Protein AF-A0AAV2B4D4-F1 (afdb_monomer_lite)

pLDDT: mean 73.63, std 16.44, range [25.45, 94.69]

InterPro domains:
  IPR000716 Thyroglobulin type-1 [PF00086] (191-226)
  IPR000716 Thyroglobulin type-1 [PS51162] (176-239)
  IPR000716 Thyroglobulin type-1 [SM00211] (138-183)
  IPR000716 Thyroglobulin type-1 [SM00211] (194-243)
  IPR036857 Thyroglobulin type-1 superfamily [G3DSA:4.10.800.10] (177-241)
  IPR036857 Thyroglobulin type-1 superfamily [SSF57610] (135-165)
  IPR036857 Thyroglobulin type-1 superfamily [SSF57610] (180-241)
  IPR053741 Serine and fungal protease inhibitor [G3DSA:2.10.80.20] (36-118)

Foldseek 3Di:
DDDDDDDPPPPDDQWDWDWDDDPPDIDIDIDGVVVPPDPPLPCQLVPDDEDDDPDQPQFDWDQLQASSRNYIETAHEDEFFAFADDDDPPDSPRRHGHYHDPLWDQDPRTTAHDQQVVLVVLCVVCPPVSVVFFGFDADPRRFGQQWGDGPQWIAGADRRHRDGPFDIDGPVVLVVYQLQQSSVCVVPPVPNVQFDADPRSFTQQWGDDDPFWIFGADRNRDGPGTDGDDPDDDDSVVSVVSVCCVPPPD

Secondary structure (DSSP, 8-state):
------------SSEEEEEEEETTEEEEEEEEGGG-----HHHHTTTPPPPP----TTEEEEEEEEGGGTEEEEEEEE-TT-B-----TT-GGGTTS-EEPTT-EEETTEEE-HHHHHHHHHHHHHGGGGGTS----B-TTSSBPSEEEETTEEEEBPTTT--B-S--EEGGGGGGSS-HHHHHTTS--TTSTTSPBPTTSSBPSEEEETTTEEEEE-TT--EEEEE-S--S---HHHHHHHHHHHHS--

Structure (mmCIF, N/CA/C/O backbone):
data_AF-A0AAV2B4D4-F1
#
_entry.id   AF-A0AAV2B4D4-F1
#
loop_
_atom_site.group_PDB
_atom_site.id
_atom_site.type_symbol
_atom_site.label_atom_id
_atom_site.label_alt_id
_atom_site.label_comp_id
_atom_site.label_asym_id
_atom_site.label_entity_id
_atom_site.label_seq_id
_atom_site.pdbx_PDB_ins_code
_atom_site.Cartn_x
_atom_site.Cartn_y
_atom_site.Cartn_z
_atom_site.occupancy
_atom_site.B_iso_or_equiv
_atom_site.auth_seq_id
_atom_site.auth_comp_id
_atom_site.auth_asym_id
_atom_site.auth_atom_id
_atom_site.pdbx_PDB_model_num
ATOM 1 N N . MET A 1 1 ? 54.126 2.875 -48.554 1.00 35.62 1 MET A N 1
ATOM 2 C CA . MET A 1 1 ? 53.255 3.991 -48.983 1.00 35.62 1 MET A CA 1
ATOM 3 C C . MET A 1 1 ? 51.977 3.409 -49.567 1.00 35.62 1 MET A C 1
ATOM 5 O O . MET A 1 1 ? 51.996 2.967 -50.704 1.00 35.62 1 MET A O 1
ATOM 9 N N . ALA A 1 2 ? 50.896 3.369 -48.792 1.00 25.45 2 ALA A N 1
ATOM 10 C CA . ALA A 1 2 ? 49.548 3.105 -49.291 1.00 25.45 2 ALA A CA 1
ATOM 11 C C . ALA A 1 2 ? 48.640 4.155 -48.644 1.00 25.45 2 ALA A C 1
ATOM 13 O O . ALA A 1 2 ? 48.654 4.323 -47.426 1.00 25.45 2 ALA A O 1
ATOM 14 N N . ARG A 1 3 ? 47.999 4.968 -49.484 1.00 27.34 3 ARG A N 1
ATOM 15 C CA . ARG A 1 3 ? 47.261 6.167 -49.087 1.00 27.34 3 ARG A CA 1
ATOM 16 C C . ARG A 1 3 ? 45.895 5.778 -48.519 1.00 27.34 3 ARG A C 1
ATOM 18 O O . ARG A 1 3 ? 45.167 5.021 -49.148 1.00 27.34 3 ARG A O 1
ATOM 25 N N . PHE A 1 4 ? 45.564 6.342 -47.360 1.00 29.75 4 PHE A N 1
ATOM 26 C CA . PHE A 1 4 ? 44.207 6.414 -46.827 1.00 29.75 4 PHE A CA 1
ATOM 27 C C . PHE A 1 4 ? 43.304 7.155 -47.825 1.00 29.75 4 PHE A C 1
ATOM 29 O O . PHE A 1 4 ? 43.645 8.259 -48.251 1.00 29.75 4 PHE A O 1
ATOM 36 N N . VAL A 1 5 ? 42.159 6.568 -48.178 1.00 29.11 5 VAL A N 1
ATOM 37 C CA . VAL A 1 5 ? 41.052 7.276 -48.832 1.00 29.11 5 VAL A CA 1
ATOM 38 C C . VAL A 1 5 ? 39.907 7.326 -47.829 1.00 29.11 5 VAL A C 1
ATOM 40 O O . VAL A 1 5 ? 39.447 6.295 -47.347 1.00 29.11 5 VAL A O 1
ATOM 43 N N . SER A 1 6 ? 39.536 8.554 -47.475 1.00 32.91 6 SER A N 1
ATOM 44 C CA . SER A 1 6 ? 38.441 8.915 -46.578 1.00 32.91 6 SER A CA 1
ATOM 45 C C . SER A 1 6 ? 37.127 8.266 -47.022 1.00 32.91 6 SER A C 1
ATOM 47 O O . SER A 1 6 ? 36.725 8.432 -48.173 1.00 32.91 6 SER A O 1
ATOM 49 N N . LEU A 1 7 ? 36.461 7.544 -46.117 1.00 33.50 7 LEU A N 1
ATOM 50 C CA . LEU A 1 7 ? 35.070 7.130 -46.283 1.00 33.50 7 LEU A CA 1
ATOM 51 C C . LEU A 1 7 ? 34.213 8.103 -45.462 1.00 33.50 7 LEU A C 1
ATOM 53 O O . LEU A 1 7 ? 34.077 7.951 -44.249 1.00 33.50 7 LEU A O 1
ATOM 57 N N . GLU A 1 8 ? 33.666 9.135 -46.104 1.00 33.84 8 GLU A N 1
ATOM 58 C CA . GLU A 1 8 ? 32.611 9.938 -45.484 1.00 33.84 8 GLU A CA 1
ATOM 59 C C . GLU A 1 8 ? 31.313 9.125 -45.482 1.00 33.84 8 GLU A C 1
ATOM 61 O O . GLU A 1 8 ? 30.559 9.082 -46.453 1.00 33.84 8 GLU A O 1
ATOM 66 N N . THR A 1 9 ? 31.064 8.426 -44.378 1.00 38.28 9 THR A N 1
ATOM 67 C CA . THR A 1 9 ? 29.773 7.792 -44.099 1.00 38.28 9 THR A CA 1
ATOM 68 C C . THR A 1 9 ? 28.771 8.875 -43.700 1.00 38.28 9 THR A C 1
ATOM 70 O O . THR A 1 9 ? 28.711 9.281 -42.540 1.00 38.28 9 THR A O 1
ATOM 73 N N . ILE A 1 10 ? 27.970 9.359 -44.651 1.00 33.78 10 ILE A N 1
ATOM 74 C CA . ILE A 1 10 ? 26.790 10.177 -44.344 1.00 33.78 10 ILE A CA 1
ATOM 75 C C . ILE A 1 10 ? 25.701 9.235 -43.814 1.00 33.78 10 ILE A C 1
ATOM 77 O O . ILE A 1 10 ? 24.979 8.587 -44.569 1.00 33.78 10 ILE A O 1
ATOM 81 N N . ILE A 1 11 ? 25.604 9.135 -42.489 1.00 40.00 11 ILE A N 1
ATOM 82 C CA . ILE A 1 11 ? 24.524 8.435 -41.789 1.00 40.00 11 ILE A CA 1
ATOM 83 C C . ILE A 1 11 ? 23.318 9.377 -41.752 1.00 40.00 11 ILE A C 1
ATOM 85 O O . ILE A 1 11 ? 23.250 10.241 -40.883 1.00 40.00 11 ILE A O 1
ATOM 89 N N . LEU A 1 12 ? 22.371 9.242 -42.686 1.00 34.41 12 LEU A N 1
ATOM 90 C CA . LEU A 1 12 ? 21.114 10.009 -42.630 1.00 34.41 12 LEU A CA 1
ATOM 91 C C . LEU A 1 12 ? 19.827 9.211 -42.884 1.00 34.41 12 LEU A C 1
ATOM 93 O O . LEU A 1 12 ? 18.751 9.780 -42.752 1.00 34.41 12 LEU A O 1
ATOM 97 N N . THR A 1 13 ? 19.871 7.904 -43.160 1.00 39.50 13 THR A N 1
ATOM 98 C CA . THR A 1 13 ? 18.651 7.069 -43.229 1.00 39.50 13 THR A CA 1
ATOM 99 C C . THR A 1 13 ? 18.933 5.630 -42.783 1.00 39.50 13 THR A C 1
ATOM 101 O O . THR A 1 13 ? 20.066 5.162 -42.851 1.00 39.50 13 THR A O 1
ATOM 104 N N . SER A 1 14 ? 17.908 4.923 -42.294 1.00 46.91 14 SER A N 1
ATOM 105 C CA . SER A 1 14 ? 17.955 3.567 -41.708 1.00 46.91 14 SER A CA 1
ATOM 106 C C . SER A 1 14 ? 18.259 2.426 -42.701 1.00 46.91 14 SER A C 1
ATOM 108 O O . SER A 1 14 ? 17.916 1.270 -42.446 1.00 46.91 14 SER A O 1
ATOM 110 N N . THR A 1 15 ? 18.864 2.739 -43.845 1.00 50.09 15 THR A N 1
ATOM 111 C CA . THR A 1 15 ? 19.122 1.824 -44.963 1.00 50.09 15 THR A CA 1
ATOM 112 C C . THR A 1 15 ? 20.466 2.165 -45.592 1.00 50.09 15 THR A C 1
ATOM 114 O O . THR A 1 15 ? 20.716 3.329 -45.903 1.00 50.09 15 THR A O 1
ATOM 117 N N . PHE A 1 16 ? 21.314 1.164 -45.820 1.00 56.81 16 PHE A N 1
ATOM 118 C CA . PHE A 1 16 ? 22.561 1.331 -46.567 1.00 56.81 16 PHE A CA 1
ATOM 119 C C . PHE A 1 16 ? 22.568 0.397 -47.780 1.00 56.81 16 PHE A C 1
ATOM 121 O O . PHE A 1 16 ? 21.987 -0.689 -47.764 1.00 56.81 16 PHE A O 1
ATOM 128 N N . PHE A 1 17 ? 23.210 0.838 -48.859 1.00 54.44 17 PHE A N 1
ATOM 129 C CA . PHE A 1 17 ? 23.295 0.089 -50.109 1.00 54.44 17 PHE A CA 1
ATOM 130 C C . PHE A 1 17 ? 24.707 -0.465 -50.267 1.00 54.44 17 PHE A C 1
ATOM 132 O O . PHE A 1 17 ? 25.671 0.300 -50.279 1.00 54.44 17 PHE A O 1
ATOM 139 N N . ILE A 1 18 ? 24.833 -1.786 -50.407 1.00 58.59 18 ILE A N 1
ATOM 140 C CA . ILE A 1 18 ? 26.089 -2.407 -50.839 1.00 58.59 18 ILE A CA 1
ATOM 141 C C . ILE A 1 18 ? 25.941 -2.751 -52.316 1.00 58.59 18 ILE A C 1
ATOM 143 O O . ILE A 1 18 ? 25.071 -3.534 -52.705 1.00 58.59 18 ILE A O 1
ATOM 147 N N . CYS A 1 19 ? 26.810 -2.163 -53.132 1.00 51.81 19 CYS A N 1
ATOM 148 C CA . CYS A 1 19 ? 26.891 -2.430 -54.559 1.00 51.81 19 CYS A CA 1
ATOM 149 C C . CYS A 1 19 ? 28.199 -3.154 -54.870 1.00 51.81 19 CYS A C 1
ATOM 151 O O . CYS A 1 19 ? 29.280 -2.644 -54.571 1.00 51.81 19 CYS A O 1
ATOM 153 N N . VAL A 1 20 ? 28.102 -4.331 -55.488 1.00 54.06 20 VAL A N 1
ATOM 154 C CA . VAL A 1 20 ? 29.264 -5.052 -56.016 1.00 54.06 20 VAL A CA 1
ATOM 155 C C . VAL A 1 20 ? 29.338 -4.772 -57.510 1.00 54.06 20 VAL A C 1
ATOM 157 O O . VAL A 1 20 ? 28.461 -5.173 -58.277 1.00 54.06 20 VAL A O 1
ATOM 160 N N . PHE A 1 21 ? 30.384 -4.057 -57.914 1.00 50.81 21 PHE A N 1
ATOM 161 C CA . PHE A 1 21 ? 30.659 -3.745 -59.312 1.00 50.81 21 PHE A CA 1
ATOM 162 C C . PHE A 1 21 ? 31.600 -4.808 -59.875 1.00 50.81 21 PHE A C 1
ATOM 164 O O . PHE A 1 21 ? 32.784 -4.845 -59.544 1.00 50.81 21 PHE A O 1
ATOM 171 N N . SER A 1 22 ? 31.064 -5.691 -60.715 1.00 52.47 22 SER A N 1
ATOM 172 C CA . SER A 1 22 ? 31.860 -6.625 -61.515 1.00 52.47 22 SER A CA 1
ATOM 173 C C . SER A 1 22 ? 31.741 -6.267 -62.994 1.00 52.47 22 SER A C 1
ATOM 175 O O . SER A 1 22 ? 30.782 -5.615 -63.401 1.00 52.47 22 SER A O 1
ATOM 177 N N . ILE A 1 23 ? 32.699 -6.718 -63.808 1.00 53.78 23 ILE A N 1
ATOM 178 C CA . ILE A 1 23 ? 32.823 -6.345 -65.231 1.00 53.78 23 ILE A CA 1
ATOM 179 C C . ILE A 1 23 ? 31.572 -6.729 -66.057 1.00 53.78 23 ILE A C 1
ATOM 181 O O . ILE A 1 23 ? 31.359 -6.161 -67.123 1.00 53.78 23 ILE A O 1
ATOM 185 N N . TRP A 1 24 ? 30.719 -7.638 -65.563 1.00 42.28 24 TRP A N 1
ATOM 186 C CA . TRP A 1 24 ? 29.569 -8.160 -66.315 1.00 42.28 24 TRP A CA 1
ATOM 187 C C . TRP A 1 24 ? 28.196 -7.979 -65.649 1.00 42.28 24 TRP A C 1
ATOM 189 O O . TRP A 1 24 ? 27.190 -8.164 -66.328 1.00 42.28 24 TRP A O 1
ATOM 199 N N . THR A 1 25 ? 28.112 -7.549 -64.384 1.00 43.66 25 THR A N 1
ATOM 200 C CA . THR A 1 25 ? 26.837 -7.175 -63.736 1.00 43.66 25 THR A CA 1
ATOM 201 C C . THR A 1 25 ? 27.045 -6.179 -62.594 1.00 43.66 25 THR A C 1
ATOM 203 O O . THR A 1 25 ? 27.952 -6.362 -61.774 1.00 43.66 25 THR A O 1
ATOM 206 N N . ASN A 1 26 ? 26.142 -5.196 -62.494 1.00 50.88 26 ASN A N 1
ATOM 207 C CA . ASN A 1 26 ? 25.984 -4.327 -61.327 1.00 50.88 26 ASN A CA 1
ATOM 208 C C . ASN A 1 26 ? 24.848 -4.869 -60.463 1.00 50.88 26 ASN A C 1
ATOM 210 O O . ASN A 1 26 ? 23.693 -4.851 -60.886 1.00 50.88 26 ASN A O 1
ATOM 214 N N . TYR A 1 27 ? 25.172 -5.346 -59.263 1.00 53.94 27 TYR A N 1
ATOM 215 C CA . TYR A 1 27 ? 24.169 -5.763 -58.289 1.00 53.94 27 TYR A CA 1
ATOM 216 C C . TYR A 1 27 ? 24.256 -4.856 -57.065 1.00 53.94 27 TYR A C 1
ATOM 218 O O . TYR A 1 27 ? 25.280 -4.822 -56.380 1.00 53.94 27 TYR A O 1
ATOM 226 N N . CYS A 1 28 ? 23.184 -4.109 -56.814 1.00 55.41 28 CYS A N 1
ATOM 227 C CA . CYS A 1 28 ? 23.014 -3.306 -55.611 1.00 55.41 28 CYS A CA 1
ATOM 228 C C . CYS A 1 28 ? 21.881 -3.918 -54.795 1.00 55.41 28 CYS A C 1
ATOM 230 O O . CYS A 1 28 ? 20.736 -3.938 -55.246 1.00 55.41 28 CYS A O 1
ATOM 232 N N . ALA A 1 29 ? 22.200 -4.408 -53.601 1.00 54.56 29 ALA A N 1
ATOM 233 C CA . ALA A 1 29 ? 21.191 -4.822 -52.639 1.00 54.56 29 ALA A CA 1
ATOM 234 C C . ALA A 1 29 ? 20.967 -3.694 -51.629 1.00 54.56 29 ALA A C 1
ATOM 236 O O . ALA A 1 29 ? 21.919 -3.151 -51.059 1.00 54.56 29 ALA A O 1
ATOM 237 N N . ALA A 1 30 ? 19.698 -3.343 -51.425 1.00 49.03 30 ALA A N 1
ATOM 238 C CA . ALA A 1 30 ? 19.280 -2.508 -50.311 1.00 49.03 30 ALA A CA 1
ATOM 239 C C . ALA A 1 30 ? 19.258 -3.382 -49.054 1.00 49.03 30 ALA A C 1
ATOM 241 O O . ALA A 1 30 ? 18.510 -4.358 -49.012 1.00 49.03 30 ALA A O 1
ATOM 242 N N . PHE A 1 31 ? 20.062 -3.048 -48.047 1.00 48.59 31 PHE A N 1
ATOM 243 C CA . PHE A 1 31 ? 19.971 -3.681 -46.735 1.00 48.59 31 PHE A CA 1
ATOM 244 C C . PHE A 1 31 ? 19.298 -2.706 -45.772 1.00 48.59 31 PHE A C 1
ATOM 246 O O . PHE A 1 31 ? 19.764 -1.577 -45.575 1.00 48.59 31 PHE A O 1
ATOM 253 N N . SER A 1 32 ? 18.180 -3.129 -45.178 1.00 40.75 32 SER A N 1
ATOM 254 C CA . SER A 1 32 ? 17.571 -2.384 -44.084 1.00 40.75 32 SER A CA 1
ATOM 255 C C . SER A 1 32 ? 18.252 -2.759 -42.774 1.00 40.75 32 SER A C 1
ATOM 257 O O . SER A 1 32 ? 18.512 -3.932 -42.511 1.00 40.75 32 SER A O 1
ATOM 259 N N . VAL A 1 33 ? 18.489 -1.786 -41.891 1.00 48.22 33 VAL A N 1
ATOM 260 C CA . VAL A 1 33 ? 18.966 -2.074 -40.524 1.00 48.22 33 VAL A CA 1
ATOM 261 C C . VAL A 1 33 ? 17.951 -2.950 -39.765 1.00 48.22 33 VAL A C 1
ATOM 263 O O . VAL A 1 33 ? 18.323 -3.682 -38.852 1.00 48.22 33 VAL A O 1
ATOM 266 N N . SER A 1 34 ? 16.679 -2.963 -40.187 1.00 41.25 34 SER A N 1
ATOM 267 C CA . SER A 1 34 ? 15.660 -3.877 -39.655 1.00 41.25 34 SER A CA 1
ATOM 268 C C . SER A 1 34 ? 15.876 -5.354 -40.017 1.00 41.25 34 SER A C 1
ATOM 270 O O . SER A 1 34 ? 15.267 -6.210 -39.375 1.00 41.25 34 SER A O 1
ATOM 272 N N . ASP A 1 35 ? 16.737 -5.662 -40.996 1.00 42.19 35 ASP A N 1
ATOM 273 C CA . ASP A 1 35 ? 17.090 -7.035 -41.393 1.00 42.19 35 ASP A CA 1
ATOM 274 C C . ASP A 1 35 ? 18.234 -7.625 -40.548 1.00 42.19 35 ASP A C 1
ATOM 276 O O . ASP A 1 35 ? 18.507 -8.822 -40.615 1.00 42.19 35 ASP A O 1
ATOM 280 N N . LEU A 1 36 ? 18.847 -6.833 -39.656 1.00 46.34 36 LEU A N 1
ATOM 281 C CA . LEU A 1 36 ? 19.753 -7.305 -38.599 1.00 46.34 36 LEU A CA 1
ATOM 282 C C . LEU A 1 36 ? 18.964 -7.946 -37.434 1.00 46.34 36 LEU A C 1
ATOM 284 O O . LEU A 1 36 ? 19.131 -7.620 -36.259 1.00 46.34 36 LEU A O 1
ATOM 288 N N . LYS A 1 37 ? 18.071 -8.893 -37.742 1.00 47.53 37 LYS A N 1
ATOM 289 C CA . LYS A 1 37 ? 17.382 -9.711 -36.734 1.00 47.53 37 LYS A CA 1
ATOM 290 C C . LYS A 1 37 ? 18.223 -10.929 -36.358 1.00 47.53 37 LYS A C 1
ATOM 292 O O . LYS A 1 37 ? 18.076 -11.993 -36.947 1.00 47.53 37 LYS A O 1
ATOM 297 N N . ARG A 1 38 ? 19.044 -10.731 -35.321 1.00 44.97 38 ARG A N 1
ATOM 298 C CA . ARG A 1 38 ? 19.544 -11.671 -34.287 1.00 44.97 38 ARG A CA 1
ATOM 299 C C . ARG A 1 38 ? 21.015 -11.388 -34.007 1.00 44.97 38 ARG A C 1
ATOM 301 O O . ARG A 1 38 ? 21.902 -12.064 -34.516 1.00 44.97 38 ARG A O 1
ATOM 308 N N . PHE A 1 39 ? 21.272 -10.444 -33.109 1.00 54.03 39 PHE A N 1
ATOM 309 C CA . PHE A 1 39 ? 22.425 -10.627 -32.235 1.00 54.03 39 PHE A CA 1
ATOM 310 C C . PHE A 1 39 ? 22.109 -11.836 -31.348 1.00 54.03 39 PHE A C 1
ATOM 312 O O . PHE A 1 39 ? 21.206 -11.775 -30.514 1.00 54.03 39 PHE A O 1
ATOM 319 N N . HIS A 1 40 ? 22.783 -12.961 -31.591 1.00 59.31 40 HIS A N 1
ATOM 320 C CA . HIS A 1 40 ? 22.765 -14.085 -30.661 1.00 59.31 40 HIS A CA 1
ATOM 321 C C . HIS A 1 40 ? 23.468 -13.632 -29.380 1.00 59.31 40 HIS A C 1
ATOM 323 O O . HIS A 1 40 ? 24.667 -13.357 -29.382 1.00 59.31 40 HIS A O 1
ATOM 329 N N . CYS A 1 41 ? 22.699 -13.511 -28.299 1.00 65.62 41 CYS A N 1
ATOM 330 C CA . CYS A 1 41 ? 23.194 -13.079 -26.995 1.00 65.62 41 CYS A CA 1
ATOM 331 C C . CYS A 1 41 ? 24.291 -14.012 -26.428 1.00 65.62 41 CYS A C 1
ATOM 333 O O . CYS A 1 41 ? 25.080 -13.573 -25.597 1.00 65.62 41 CYS A O 1
ATOM 335 N N . ASP A 1 42 ? 24.387 -15.257 -26.911 1.00 66.75 42 ASP A N 1
ATOM 336 C CA . ASP A 1 42 ? 25.289 -16.298 -26.394 1.00 66.75 42 ASP A CA 1
ATOM 337 C C . ASP A 1 42 ? 26.783 -15.955 -26.538 1.00 66.75 42 ASP A C 1
ATOM 339 O O . ASP A 1 42 ? 27.579 -16.208 -25.633 1.00 66.75 42 ASP A O 1
ATOM 343 N N . ASP A 1 43 ? 27.179 -15.333 -27.652 1.00 71.06 43 ASP A N 1
ATOM 344 C CA . ASP A 1 43 ? 28.570 -14.908 -27.869 1.00 71.06 43 ASP A CA 1
ATOM 345 C C . ASP A 1 43 ? 28.827 -13.463 -27.430 1.00 71.06 43 ASP A C 1
ATOM 347 O O . ASP A 1 43 ? 29.977 -13.036 -27.311 1.00 71.06 43 ASP A O 1
ATOM 351 N N . PHE A 1 44 ? 27.767 -12.710 -27.128 1.00 72.88 44 PHE A N 1
ATOM 352 C CA . PHE A 1 44 ? 27.865 -11.300 -26.768 1.00 72.88 44 PHE A CA 1
ATOM 353 C C . PHE A 1 44 ? 28.604 -11.093 -25.439 1.00 72.88 44 PHE A C 1
ATOM 355 O O . PHE A 1 44 ? 29.425 -10.181 -25.323 1.00 72.88 44 PHE A O 1
ATOM 362 N N . CYS A 1 45 ? 28.410 -11.996 -24.470 1.00 76.56 45 CYS A N 1
ATOM 363 C CA . CYS A 1 45 ? 29.080 -11.919 -23.168 1.00 76.56 45 CYS A CA 1
ATOM 364 C C . CYS A 1 45 ? 30.604 -12.075 -23.248 1.00 76.56 45 CYS A C 1
ATOM 366 O O . CYS A 1 45 ? 31.310 -11.627 -22.352 1.00 76.56 45 CYS A O 1
ATOM 368 N N . LYS A 1 46 ? 31.129 -12.692 -24.315 1.00 81.62 46 LYS A N 1
ATOM 369 C CA . LYS A 1 46 ? 32.577 -12.884 -24.502 1.00 81.62 46 LYS A CA 1
ATOM 370 C C . LYS A 1 46 ? 33.284 -11.615 -24.977 1.00 81.62 46 LYS A C 1
ATOM 372 O O . LYS A 1 46 ? 34.504 -11.530 -24.889 1.00 81.62 46 LYS A O 1
ATOM 377 N N . ILE A 1 47 ? 32.526 -10.666 -25.524 1.00 78.94 47 ILE A N 1
ATOM 378 C CA . ILE A 1 47 ? 33.050 -9.479 -26.209 1.00 78.94 47 ILE A CA 1
ATOM 379 C C . ILE A 1 47 ? 32.693 -8.202 -25.436 1.00 78.94 47 ILE A C 1
ATOM 381 O O . ILE A 1 47 ? 33.404 -7.203 -25.529 1.00 78.94 47 ILE A O 1
ATOM 385 N N . VAL A 1 48 ? 31.610 -8.219 -24.653 1.00 81.50 48 VAL A N 1
ATOM 386 C CA . VAL A 1 48 ? 31.191 -7.064 -23.857 1.00 81.50 48 VAL A CA 1
ATOM 387 C C . VAL A 1 48 ? 32.050 -6.913 -22.599 1.00 81.50 48 VAL A C 1
ATOM 389 O O . VAL A 1 48 ? 32.188 -7.832 -21.796 1.00 81.50 48 VAL A O 1
ATOM 392 N N . ALA A 1 49 ? 32.613 -5.723 -22.409 1.00 83.44 49 ALA A N 1
ATOM 393 C CA . ALA A 1 49 ? 33.241 -5.334 -21.154 1.00 83.44 49 ALA A CA 1
ATOM 394 C C . ALA A 1 49 ? 32.211 -4.596 -20.291 1.00 83.44 49 ALA A C 1
ATOM 396 O O . ALA A 1 49 ? 31.678 -3.562 -20.703 1.00 83.44 49 ALA A O 1
ATOM 397 N N . CYS A 1 50 ? 31.912 -5.129 -19.107 1.00 82.69 50 CYS A N 1
ATOM 398 C CA . CYS A 1 50 ? 30.964 -4.505 -18.193 1.00 82.69 50 CYS A CA 1
ATOM 399 C C . CYS A 1 50 ? 31.570 -3.267 -17.523 1.00 82.69 50 CYS A C 1
ATOM 401 O O . CYS A 1 50 ? 32.705 -3.285 -17.049 1.00 82.69 50 CYS A O 1
ATOM 403 N N . GLU A 1 51 ? 30.786 -2.196 -17.463 1.00 80.81 51 GLU A N 1
ATOM 404 C CA . GLU A 1 51 ? 31.130 -0.977 -16.733 1.00 80.81 51 GLU A CA 1
ATOM 405 C C . GLU A 1 51 ? 30.929 -1.187 -15.224 1.00 80.81 51 GLU A C 1
ATOM 407 O O . GLU A 1 51 ? 29.972 -1.846 -14.807 1.00 80.81 51 GLU A O 1
ATOM 412 N N . SER A 1 52 ? 31.812 -0.629 -14.392 1.00 80.12 52 SER A N 1
ATOM 413 C CA . SER A 1 52 ? 31.645 -0.672 -12.939 1.00 80.12 52 SER A CA 1
ATOM 414 C C . SER A 1 52 ? 30.534 0.282 -12.488 1.00 80.12 52 SER A C 1
ATOM 416 O O . SER A 1 52 ? 30.447 1.433 -12.912 1.00 80.12 52 SER A O 1
ATOM 418 N N . ILE A 1 53 ? 29.660 -0.197 -11.602 1.00 82.38 53 ILE A N 1
ATOM 419 C CA . ILE A 1 53 ? 28.545 0.593 -11.071 1.00 82.38 53 ILE A CA 1
ATOM 420 C C . ILE A 1 53 ? 29.081 1.499 -9.956 1.00 82.38 53 ILE A C 1
ATOM 422 O O . ILE A 1 53 ? 29.315 1.035 -8.843 1.00 82.38 53 ILE A O 1
ATOM 426 N N . ALA A 1 54 ? 29.291 2.782 -10.262 1.00 76.69 54 ALA A N 1
ATOM 427 C CA . ALA A 1 54 ? 29.885 3.741 -9.324 1.00 76.69 54 ALA A CA 1
ATOM 428 C C . ALA A 1 54 ? 28.901 4.285 -8.266 1.00 76.69 54 ALA A C 1
ATOM 430 O O . ALA A 1 54 ? 29.314 4.555 -7.143 1.00 76.69 54 ALA A O 1
ATOM 431 N N . ASP A 1 55 ? 27.611 4.435 -8.596 1.00 81.75 55 ASP A N 1
ATOM 432 C CA . ASP A 1 55 ? 26.584 4.926 -7.665 1.00 81.75 55 ASP A CA 1
ATOM 433 C C . ASP A 1 55 ? 25.215 4.289 -7.951 1.00 81.75 55 ASP A C 1
ATOM 435 O O . ASP A 1 55 ? 24.637 4.457 -9.030 1.00 81.75 55 ASP A O 1
ATOM 439 N N . CYS A 1 56 ? 24.698 3.561 -6.957 1.00 84.69 56 CYS A N 1
ATOM 440 C CA . CYS A 1 56 ? 23.359 2.970 -6.956 1.00 84.69 56 CYS A CA 1
ATOM 441 C C . CYS A 1 56 ? 22.589 3.257 -5.656 1.00 84.69 56 CYS A C 1
ATOM 443 O O . CYS A 1 56 ? 21.767 2.459 -5.218 1.00 84.69 56 CYS A O 1
ATOM 445 N N . SER A 1 57 ? 22.857 4.397 -5.020 1.00 83.56 57 SER A N 1
ATOM 446 C CA . SER A 1 57 ? 22.269 4.776 -3.725 1.00 83.56 57 SER A CA 1
ATOM 447 C C . SER A 1 57 ? 20.736 4.904 -3.729 1.00 83.56 57 SER A C 1
ATOM 449 O O . SER A 1 57 ? 20.092 4.621 -2.724 1.00 83.56 57 SER A O 1
ATOM 451 N N . LYS A 1 58 ? 20.133 5.297 -4.860 1.00 83.12 58 LYS A N 1
ATOM 452 C CA . LYS A 1 58 ? 18.670 5.456 -5.044 1.00 83.12 58 LYS A CA 1
ATOM 453 C C . LYS A 1 58 ? 18.056 4.380 -5.946 1.00 83.12 58 LYS A C 1
ATOM 455 O O . LYS A 1 58 ? 17.111 4.632 -6.696 1.00 83.12 58 LYS A O 1
ATOM 460 N N . GLY A 1 59 ? 18.658 3.201 -5.960 1.00 84.69 59 GLY A N 1
ATOM 461 C CA . GLY A 1 59 ? 18.291 2.148 -6.890 1.00 84.69 59 GLY A CA 1
ATOM 462 C C . GLY A 1 59 ? 18.582 0.763 -6.353 1.00 84.69 59 GLY A C 1
ATOM 463 O O . GLY A 1 59 ? 18.982 0.581 -5.207 1.00 84.69 59 GLY A O 1
ATOM 464 N N . ARG A 1 60 ? 18.382 -0.231 -7.213 1.00 86.12 60 ARG A N 1
ATOM 465 C CA . ARG A 1 60 ? 18.753 -1.615 -6.934 1.00 86.12 60 ARG A CA 1
ATOM 466 C C . ARG A 1 60 ? 19.626 -2.152 -8.052 1.00 86.12 60 ARG A C 1
ATOM 468 O O . ARG A 1 60 ? 19.285 -2.026 -9.228 1.00 86.12 60 ARG A O 1
ATOM 475 N N . ILE A 1 61 ? 20.730 -2.788 -7.671 1.00 87.81 61 ILE A N 1
ATOM 476 C CA . ILE A 1 61 ? 21.555 -3.546 -8.609 1.00 87.81 61 ILE A CA 1
ATOM 477 C C . ILE A 1 61 ? 20.810 -4.835 -8.949 1.00 87.81 61 ILE A C 1
ATOM 479 O O . ILE A 1 61 ? 20.510 -5.642 -8.069 1.00 87.81 61 ILE A O 1
ATOM 483 N N . ILE A 1 62 ? 20.505 -5.021 -10.228 1.00 84.44 62 ILE A N 1
ATOM 484 C CA . ILE A 1 62 ? 19.979 -6.271 -10.761 1.00 84.44 62 ILE A CA 1
ATOM 485 C C . ILE A 1 62 ? 21.110 -6.967 -11.504 1.00 84.44 62 ILE A C 1
ATOM 487 O O . ILE A 1 62 ? 21.723 -6.399 -12.414 1.00 84.44 62 ILE A O 1
ATOM 491 N N . ARG A 1 63 ? 21.391 -8.202 -11.084 1.00 86.75 63 ARG A N 1
ATOM 492 C CA . ARG A 1 63 ? 22.433 -9.019 -11.697 1.00 86.75 63 ARG A CA 1
ATOM 493 C C . ARG A 1 63 ? 22.030 -9.461 -13.086 1.00 86.75 63 ARG A C 1
ATOM 495 O O . ARG A 1 63 ? 20.862 -9.799 -13.279 1.00 86.75 63 ARG A O 1
ATOM 502 N N . ASN A 1 64 ? 22.987 -9.491 -14.013 1.00 82.06 64 ASN A N 1
ATOM 503 C CA . ASN A 1 64 ? 22.739 -9.932 -15.391 1.00 82.06 64 ASN A CA 1
ATOM 504 C C . ASN A 1 64 ? 21.512 -9.244 -15.998 1.00 82.06 64 ASN A C 1
ATOM 506 O O . ASN A 1 64 ? 20.701 -9.851 -16.694 1.00 82.06 64 ASN A O 1
ATOM 510 N N . ALA A 1 65 ? 21.324 -7.973 -15.661 1.00 75.94 65 ALA A N 1
ATOM 511 C CA . ALA A 1 65 ? 20.184 -7.240 -16.151 1.00 75.94 65 ALA A CA 1
ATOM 512 C C . ALA A 1 65 ? 20.478 -6.732 -17.553 1.00 75.94 65 ALA A C 1
ATOM 514 O O . ALA A 1 65 ? 19.559 -6.689 -18.354 1.00 75.94 65 ALA A O 1
ATOM 515 N N . SER A 1 66 ? 21.717 -6.305 -17.848 1.00 76.88 66 SER A N 1
ATOM 516 C CA . SER A 1 66 ? 22.083 -5.527 -19.048 1.00 76.88 66 SER A CA 1
ATOM 517 C C . SER A 1 66 ? 22.852 -6.324 -20.063 1.00 76.88 66 SER A C 1
ATOM 519 O O . SER A 1 66 ? 23.367 -7.396 -19.755 1.00 76.88 66 SER A O 1
ATOM 521 N N . TYR A 1 67 ? 22.913 -5.783 -21.285 1.00 78.12 67 TYR A N 1
ATOM 522 C CA . TYR A 1 67 ? 23.747 -6.335 -22.342 1.00 78.12 67 TYR A CA 1
ATOM 523 C C . TYR A 1 67 ? 23.444 -7.818 -22.559 1.00 78.12 67 TYR A C 1
ATOM 525 O O . TYR A 1 67 ? 24.308 -8.648 -22.329 1.00 78.12 67 TYR A O 1
ATOM 533 N N . CYS A 1 68 ? 22.205 -8.166 -22.939 1.00 75.81 68 CYS A N 1
ATOM 534 C CA . CYS A 1 68 ? 21.801 -9.568 -23.134 1.00 75.81 68 CYS A CA 1
ATOM 535 C C . CYS A 1 68 ? 21.940 -10.462 -21.879 1.00 75.81 68 CYS A C 1
ATOM 537 O O . CYS A 1 68 ? 22.013 -11.682 -21.988 1.00 75.81 68 CYS A O 1
ATOM 539 N N . GLY A 1 69 ? 21.977 -9.865 -20.688 1.00 77.19 69 GLY A N 1
ATOM 540 C CA . GLY A 1 69 ? 22.177 -10.582 -19.434 1.00 77.19 69 GLY A CA 1
ATOM 541 C C . GLY A 1 69 ? 23.636 -10.864 -19.081 1.00 77.19 69 GLY A C 1
ATOM 542 O O . GLY A 1 69 ? 23.904 -11.703 -18.230 1.00 77.19 69 GLY A O 1
ATOM 543 N N . CYS A 1 70 ? 24.583 -10.165 -19.705 1.00 83.19 70 CYS A N 1
ATOM 544 C CA . CYS A 1 70 ? 26.010 -10.330 -19.436 1.00 83.19 70 CYS A CA 1
ATOM 545 C C . CYS A 1 70 ? 26.526 -9.437 -18.301 1.00 83.19 70 CYS A C 1
ATOM 547 O O . CYS A 1 70 ? 27.555 -9.744 -17.709 1.00 83.19 70 CYS A O 1
ATOM 549 N N . CYS A 1 71 ? 25.852 -8.315 -18.027 1.00 84.50 71 CYS A N 1
ATOM 550 C CA . CYS A 1 71 ? 26.341 -7.312 -17.084 1.00 84.50 71 CYS A CA 1
ATOM 551 C C . CYS A 1 71 ? 25.275 -6.905 -16.070 1.00 84.50 71 CYS A C 1
ATOM 553 O O . CYS A 1 71 ? 24.092 -6.753 -16.396 1.00 84.50 71 CYS A O 1
ATOM 555 N N . ASP A 1 72 ? 25.713 -6.629 -14.850 1.00 87.44 72 ASP A N 1
ATOM 556 C CA . ASP A 1 72 ? 24.876 -6.039 -13.812 1.00 87.44 72 ASP A CA 1
ATOM 557 C C . ASP A 1 72 ? 24.428 -4.626 -14.210 1.00 87.44 72 ASP A C 1
ATOM 559 O O . ASP A 1 72 ? 25.106 -3.920 -14.961 1.00 87.44 72 ASP A O 1
ATOM 563 N N . ALA A 1 73 ? 23.269 -4.197 -13.714 1.00 83.62 73 ALA A N 1
ATOM 564 C CA . ALA A 1 73 ? 22.792 -2.833 -13.911 1.00 83.62 73 ALA A CA 1
ATOM 565 C C . ALA A 1 73 ? 22.172 -2.275 -12.636 1.00 83.62 73 ALA A C 1
ATOM 567 O O . ALA A 1 73 ? 21.464 -2.979 -11.919 1.00 83.62 73 ALA A O 1
ATOM 568 N N . CYS A 1 74 ? 22.393 -0.987 -12.384 1.00 86.12 74 CYS A N 1
ATOM 569 C CA . CYS A 1 74 ? 21.644 -0.255 -11.375 1.00 86.12 74 CYS A CA 1
ATOM 570 C C . CYS A 1 74 ? 20.348 0.290 -11.983 1.00 86.12 74 CYS A C 1
ATOM 572 O O . CYS A 1 74 ? 20.398 1.123 -12.889 1.00 86.12 74 CYS A O 1
ATOM 574 N N . ILE A 1 75 ? 19.200 -0.136 -11.459 1.00 84.38 75 ILE A N 1
ATOM 575 C CA . ILE A 1 75 ? 17.904 0.462 -11.788 1.00 84.38 75 ILE A CA 1
ATOM 576 C C . ILE A 1 75 ? 17.585 1.516 -10.735 1.00 84.38 75 ILE A C 1
ATOM 578 O O . ILE A 1 75 ? 17.435 1.182 -9.561 1.00 84.38 75 ILE A O 1
ATOM 582 N N . LYS A 1 76 ? 17.474 2.780 -11.152 1.00 87.00 76 LYS A N 1
ATOM 583 C CA . LYS A 1 76 ? 17.013 3.873 -10.284 1.00 87.00 76 LYS A CA 1
ATOM 584 C C . LYS A 1 76 ? 15.495 3.827 -10.144 1.00 87.00 76 LYS A C 1
ATOM 586 O O . LYS A 1 76 ? 14.805 3.584 -11.137 1.00 87.00 76 LYS A O 1
ATOM 591 N N . PHE A 1 77 ? 15.000 4.074 -8.935 1.00 87.75 77 PHE A N 1
ATOM 592 C CA . PHE A 1 77 ? 13.567 4.142 -8.675 1.00 87.75 77 PHE A CA 1
ATOM 593 C C . PHE A 1 77 ? 13.048 5.572 -8.824 1.00 87.75 77 PHE A C 1
ATOM 595 O O . PHE A 1 77 ? 13.648 6.501 -8.288 1.00 87.75 77 PHE A O 1
ATOM 602 N N . LEU A 1 78 ? 11.951 5.722 -9.563 1.00 88.06 78 LEU A N 1
ATOM 603 C CA . LEU A 1 78 ? 11.220 6.967 -9.750 1.00 88.06 78 LEU A CA 1
ATOM 604 C C . LEU A 1 78 ? 10.113 7.076 -8.703 1.00 88.06 78 LEU A C 1
ATOM 606 O O . LEU 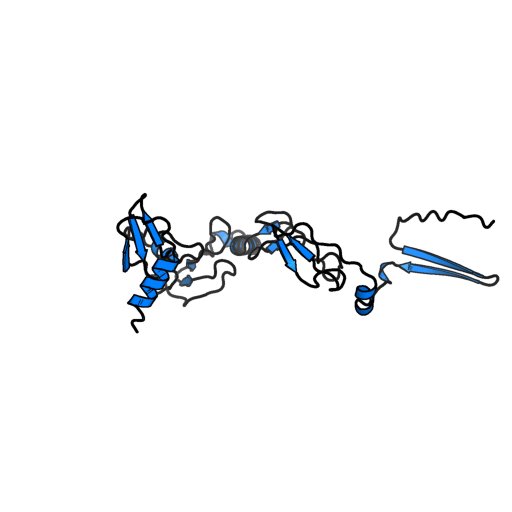A 1 78 ? 9.379 6.112 -8.461 1.00 88.06 78 LEU A O 1
ATOM 610 N N . GLU A 1 79 ? 9.992 8.250 -8.109 1.00 86.94 79 GLU A N 1
ATOM 611 C CA . GLU A 1 79 ? 8.972 8.590 -7.124 1.00 86.94 79 GLU A CA 1
ATOM 612 C C . GLU A 1 79 ? 7.639 8.964 -7.803 1.00 86.94 79 GLU A C 1
ATOM 614 O O . GLU A 1 79 ? 7.489 8.960 -9.029 1.00 86.94 79 GLU A O 1
ATOM 619 N N . ILE A 1 80 ? 6.617 9.259 -6.998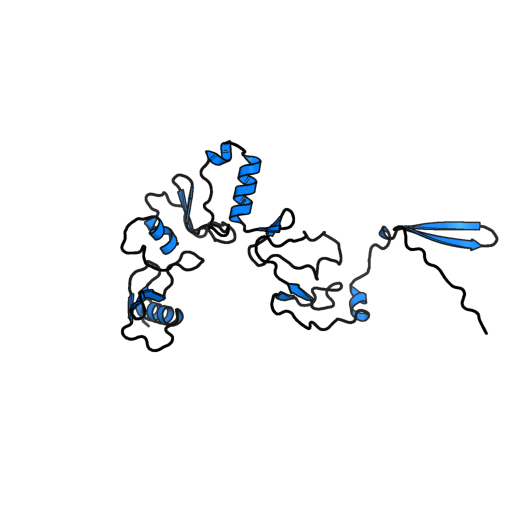 1.00 83.81 80 ILE A N 1
ATOM 620 C CA . ILE A 1 80 ? 5.291 9.638 -7.498 1.00 83.81 80 ILE A CA 1
ATOM 621 C C . ILE A 1 80 ? 5.352 10.888 -8.392 1.00 83.81 80 ILE A C 1
ATOM 623 O O . ILE A 1 80 ? 6.102 11.826 -8.131 1.00 83.81 80 ILE A O 1
ATOM 627 N N . ASN A 1 81 ? 4.532 10.913 -9.444 1.00 79.62 81 ASN A N 1
ATOM 628 C CA . ASN A 1 81 ? 4.437 11.963 -10.466 1.00 79.62 81 ASN A CA 1
ATOM 629 C C . ASN A 1 81 ? 5.693 12.200 -11.312 1.00 79.62 81 ASN A C 1
ATOM 631 O O . ASN A 1 81 ? 5.629 12.996 -12.256 1.00 79.62 81 ASN A O 1
ATOM 635 N N . GLU A 1 82 ? 6.800 11.513 -11.031 1.00 88.06 82 GLU A N 1
ATOM 636 C CA . GLU A 1 82 ? 8.001 11.624 -11.844 1.00 88.06 82 GLU A CA 1
ATOM 637 C C . GLU A 1 82 ? 7.762 11.081 -13.257 1.00 88.06 82 GLU A C 1
ATOM 639 O O . GLU A 1 82 ? 6.993 10.124 -13.444 1.00 88.06 82 GLU A O 1
ATOM 644 N N . PRO A 1 83 ? 8.394 11.707 -14.266 1.00 86.69 83 PRO A N 1
ATOM 645 C CA . PRO A 1 83 ? 8.238 11.298 -15.644 1.00 86.69 83 PRO A CA 1
ATOM 646 C C . PRO A 1 83 ? 8.839 9.909 -15.863 1.00 86.69 83 PRO A C 1
ATOM 648 O O . PRO A 1 83 ? 9.940 9.614 -15.403 1.00 86.69 83 PRO A O 1
ATOM 651 N N . CYS A 1 84 ? 8.128 9.065 -16.598 1.00 86.88 84 CYS A N 1
ATOM 652 C CA . CYS A 1 84 ? 8.533 7.694 -16.870 1.00 86.88 84 CYS A CA 1
ATOM 653 C C . CYS A 1 84 ? 8.217 7.303 -18.315 1.00 86.88 84 CYS A C 1
ATOM 655 O O . CYS A 1 84 ? 7.305 7.842 -18.942 1.00 86.88 84 CYS A O 1
ATOM 657 N N . GLU A 1 85 ? 8.935 6.312 -18.832 1.00 84.75 85 GLU A N 1
ATOM 658 C CA . GLU A 1 85 ? 8.681 5.727 -20.147 1.00 84.75 85 GLU A CA 1
ATOM 659 C C . GLU A 1 85 ? 8.243 4.270 -19.982 1.00 84.75 85 GLU A C 1
ATOM 661 O O . GLU A 1 85 ? 8.738 3.548 -19.113 1.00 84.75 85 GLU A O 1
ATOM 666 N N . LYS A 1 86 ? 7.282 3.824 -20.800 1.00 71.25 86 LYS A N 1
ATOM 667 C CA . LYS A 1 86 ? 6.908 2.406 -20.827 1.00 71.25 86 LYS A CA 1
ATOM 668 C C . LYS A 1 86 ? 8.001 1.624 -21.568 1.00 71.25 86 LYS A C 1
ATOM 670 O O . LYS A 1 86 ? 8.404 2.078 -22.639 1.00 71.25 86 LYS A O 1
ATOM 675 N N . PRO A 1 87 ? 8.450 0.468 -21.042 1.00 62.31 87 PRO A N 1
ATOM 676 C CA . PRO A 1 87 ? 9.407 -0.370 -21.750 1.00 62.31 87 PRO A CA 1
ATOM 677 C C . PRO A 1 87 ? 8.827 -0.786 -23.103 1.00 62.31 87 PRO A C 1
ATOM 679 O O . PRO A 1 87 ? 7.648 -1.139 -23.201 1.00 62.31 87 PRO A O 1
ATOM 682 N N . VAL A 1 88 ? 9.642 -0.685 -24.150 1.00 60.50 88 VAL A N 1
ATOM 683 C CA . VAL A 1 88 ? 9.240 -1.055 -25.509 1.00 60.50 88 VAL A CA 1
ATOM 684 C C . VAL A 1 88 ? 9.661 -2.500 -25.709 1.00 60.50 88 VAL A C 1
ATOM 686 O O . VAL A 1 88 ? 10.849 -2.769 -25.892 1.00 60.50 88 VAL A O 1
ATOM 689 N N . GLU A 1 89 ? 8.689 -3.418 -25.685 1.00 52.09 89 GLU A N 1
ATOM 690 C CA . GLU A 1 89 ? 8.936 -4.852 -25.865 1.00 52.09 89 GLU A CA 1
ATOM 691 C C . GLU A 1 89 ? 9.860 -5.109 -27.067 1.00 52.09 89 GLU A C 1
ATOM 693 O O . GLU A 1 89 ? 9.560 -4.749 -28.207 1.00 52.09 89 GLU A O 1
ATOM 698 N N . GLY A 1 90 ? 11.013 -5.728 -26.797 1.00 52.88 90 GLY A N 1
ATOM 699 C CA . GLY A 1 90 ? 11.998 -6.093 -27.816 1.00 52.88 90 GLY A CA 1
ATOM 700 C C . GLY A 1 90 ? 13.121 -5.078 -28.054 1.00 52.88 90 GLY A C 1
ATOM 701 O O . GLY A 1 90 ? 13.930 -5.295 -28.957 1.00 52.88 90 GLY A O 1
ATOM 702 N N . SER A 1 91 ? 13.227 -4.000 -27.266 1.00 51.19 91 SER A N 1
ATOM 703 C CA . SER A 1 91 ? 14.365 -3.078 -27.337 1.00 51.19 91 SER A CA 1
ATOM 704 C C . SER A 1 91 ? 15.425 -3.383 -26.271 1.00 51.19 91 SER A C 1
ATOM 706 O O . SER A 1 91 ? 15.134 -3.475 -25.083 1.00 51.19 91 SER A O 1
ATOM 708 N N . LEU A 1 92 ? 16.704 -3.418 -26.668 1.00 52.09 92 LEU A N 1
ATOM 709 C CA . LEU A 1 92 ? 17.874 -3.469 -25.765 1.00 52.09 92 LEU A CA 1
ATOM 710 C C . LEU A 1 92 ? 17.940 -2.287 -24.763 1.00 52.09 92 LEU A C 1
ATOM 712 O O . LEU A 1 92 ? 18.819 -2.251 -23.902 1.00 52.09 92 LEU A O 1
ATOM 716 N N . LYS A 1 93 ? 17.030 -1.310 -24.883 1.00 51.34 93 LYS A N 1
ATOM 717 C CA . LYS A 1 93 ? 16.921 -0.106 -24.048 1.00 51.34 93 LYS A CA 1
ATOM 718 C C . LYS A 1 93 ? 16.314 -0.346 -22.659 1.00 51.34 93 LYS A C 1
ATOM 720 O O . LYS A 1 93 ? 16.477 0.507 -21.791 1.00 51.34 93 LYS A O 1
ATOM 725 N N . ASP A 1 94 ? 15.688 -1.493 -22.407 1.00 54.44 94 ASP A N 1
ATOM 726 C CA . ASP A 1 94 ? 14.837 -1.689 -21.219 1.00 54.44 94 ASP A CA 1
ATOM 727 C C . ASP A 1 94 ? 15.578 -1.892 -19.887 1.00 54.44 94 ASP A C 1
ATOM 729 O O . ASP A 1 94 ? 14.956 -2.010 -18.827 1.00 54.44 94 ASP A O 1
ATOM 733 N N . ILE A 1 95 ? 16.909 -1.934 -19.908 1.00 57.03 95 ILE A N 1
ATOM 734 C CA . ILE A 1 95 ? 17.654 -2.401 -18.743 1.00 57.03 95 ILE A CA 1
ATOM 735 C C . ILE A 1 95 ? 18.210 -1.251 -17.889 1.00 57.03 95 ILE A C 1
ATOM 737 O O . ILE A 1 95 ? 18.220 -1.345 -16.662 1.00 57.03 95 ILE A O 1
ATOM 741 N N . LYS A 1 96 ? 18.673 -0.161 -18.510 1.00 61.12 96 LYS A N 1
ATOM 742 C CA . LYS A 1 96 ? 19.183 1.011 -17.772 1.00 61.12 96 LYS A CA 1
ATOM 743 C C . LYS A 1 96 ? 18.093 2.051 -17.482 1.00 61.12 96 LYS A C 1
ATOM 745 O O . LYS A 1 96 ? 18.379 3.053 -16.830 1.00 61.12 96 LYS A O 1
ATOM 750 N N . ALA A 1 97 ? 16.870 1.849 -17.976 1.00 69.31 97 ALA A N 1
ATOM 751 C CA . ALA A 1 97 ? 15.793 2.809 -17.787 1.00 69.31 97 ALA A CA 1
ATOM 752 C C . ALA A 1 97 ? 15.373 2.872 -16.305 1.00 69.31 97 ALA A C 1
ATOM 754 O O . ALA A 1 97 ? 15.218 1.823 -15.667 1.00 69.31 97 ALA A O 1
ATOM 755 N N . PRO A 1 98 ? 15.187 4.079 -15.744 1.00 76.50 98 PRO A N 1
ATOM 756 C CA . PRO A 1 98 ? 14.651 4.222 -14.403 1.00 76.50 98 PRO A CA 1
ATOM 757 C C . PRO A 1 98 ? 13.227 3.649 -14.359 1.00 76.50 98 PRO A C 1
ATOM 759 O O . PRO A 1 98 ? 12.457 3.778 -15.313 1.00 76.50 98 PRO A O 1
ATOM 762 N N . ARG A 1 99 ? 12.881 2.974 -13.263 1.00 84.56 99 ARG A N 1
ATOM 763 C CA . ARG A 1 99 ? 11.567 2.344 -13.075 1.00 84.56 99 ARG A CA 1
ATOM 764 C C . ARG A 1 99 ? 10.833 3.036 -11.954 1.00 84.56 99 ARG A C 1
ATOM 766 O O . ARG A 1 99 ? 11.463 3.445 -10.994 1.00 84.56 99 ARG A O 1
ATOM 773 N N . CYS A 1 100 ? 9.512 3.120 -12.033 1.00 86.25 100 CYS A N 1
ATOM 774 C CA . CYS A 1 100 ? 8.739 3.554 -10.878 1.00 86.25 100 CYS A CA 1
ATOM 775 C C . CYS A 1 100 ? 9.036 2.653 -9.670 1.00 86.25 100 CYS A C 1
ATOM 777 O O . CYS A 1 100 ? 9.240 1.446 -9.827 1.00 86.25 100 CYS A O 1
ATOM 779 N N . LYS A 1 101 ? 9.107 3.265 -8.488 1.00 86.06 101 LYS A N 1
ATOM 780 C CA . LYS A 1 101 ? 9.262 2.580 -7.203 1.00 86.06 101 LYS A CA 1
ATOM 781 C C . LYS A 1 101 ? 8.149 1.551 -6.992 1.00 86.06 101 LYS A C 1
ATOM 783 O O . LYS A 1 101 ? 7.088 1.643 -7.611 1.00 86.06 101 LYS A O 1
ATOM 788 N N . ASP A 1 102 ? 8.394 0.577 -6.123 1.00 77.50 102 ASP A N 1
ATOM 789 C CA . ASP A 1 102 ? 7.429 -0.481 -5.822 1.00 77.50 102 ASP A CA 1
ATOM 790 C C . ASP A 1 102 ? 6.044 0.101 -5.477 1.00 77.50 102 ASP A C 1
ATOM 792 O O . ASP A 1 102 ? 5.925 1.077 -4.739 1.00 77.50 102 ASP A O 1
ATOM 796 N N . GLY A 1 103 ? 4.996 -0.470 -6.079 1.00 70.69 103 GLY A N 1
ATOM 797 C CA . GLY A 1 103 ? 3.610 0.005 -5.962 1.00 70.69 103 GLY A CA 1
ATOM 798 C C . GLY A 1 103 ? 3.184 1.076 -6.977 1.00 70.69 103 GLY A C 1
ATOM 799 O O . GLY A 1 103 ? 1.989 1.240 -7.229 1.00 70.69 103 GLY A O 1
ATOM 800 N N . LEU A 1 104 ? 4.127 1.740 -7.649 1.00 81.56 104 LEU A N 1
ATOM 801 C CA . LEU A 1 104 ? 3.838 2.714 -8.703 1.00 81.56 104 LEU A CA 1
ATOM 802 C C . LEU A 1 104 ? 3.869 2.064 -10.094 1.00 81.56 104 LEU A C 1
ATOM 804 O O . LEU A 1 104 ? 4.682 1.186 -10.386 1.00 81.56 104 LEU A O 1
ATOM 808 N N . LYS A 1 105 ? 3.011 2.535 -11.006 1.00 83.44 105 LYS A N 1
ATOM 809 C CA . LYS A 1 105 ? 3.050 2.136 -12.426 1.00 83.44 105 LYS A CA 1
ATOM 810 C C . LYS A 1 105 ? 3.215 3.345 -13.337 1.00 83.44 105 LYS A C 1
ATOM 812 O O . LYS A 1 105 ? 2.650 4.405 -13.078 1.00 83.44 105 LYS A O 1
ATOM 817 N N . CYS A 1 106 ? 3.951 3.151 -14.432 1.00 80.38 106 CYS A N 1
ATOM 818 C CA . CYS A 1 106 ? 4.138 4.175 -15.451 1.00 80.38 106 CYS A CA 1
ATOM 819 C C . CYS A 1 106 ? 2.919 4.270 -16.381 1.00 80.38 106 CYS A C 1
ATOM 821 O O . CYS A 1 106 ? 2.689 3.384 -17.212 1.00 80.38 106 CYS A O 1
ATOM 823 N N . ILE A 1 107 ? 2.134 5.342 -16.26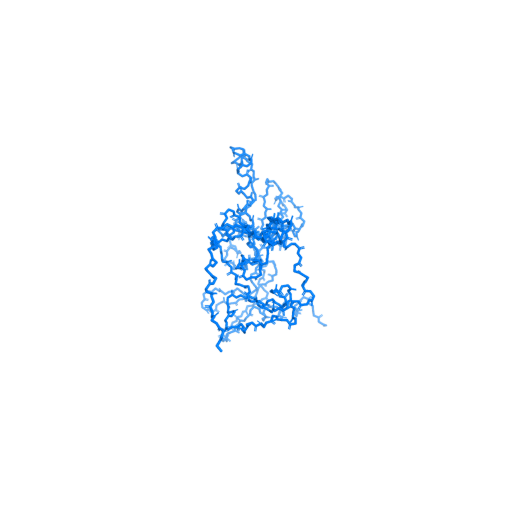0 1.00 71.50 107 ILE A N 1
ATOM 824 C CA . ILE A 1 107 ? 0.958 5.605 -17.100 1.00 71.50 107 ILE A CA 1
ATOM 825 C C . ILE A 1 107 ? 0.977 7.060 -17.556 1.00 71.50 107 ILE A C 1
ATOM 827 O O . ILE A 1 107 ? 1.284 7.953 -16.778 1.00 71.50 107 ILE A O 1
ATOM 831 N N . ASN A 1 108 ? 0.665 7.296 -18.835 1.00 75.06 108 ASN A N 1
ATOM 832 C CA . ASN A 1 108 ? 0.659 8.632 -19.445 1.00 75.06 108 ASN A CA 1
ATOM 833 C C . ASN A 1 108 ? 1.954 9.419 -19.185 1.00 75.06 108 ASN A C 1
ATOM 835 O O . ASN A 1 108 ? 1.940 10.634 -19.004 1.00 75.06 108 ASN A O 1
ATOM 839 N N . GLY A 1 109 ? 3.075 8.698 -19.138 1.00 79.69 109 GLY A N 1
ATOM 840 C CA . GLY A 1 109 ? 4.388 9.274 -18.911 1.00 79.69 109 GLY A CA 1
ATOM 841 C C . GLY A 1 109 ? 4.688 9.653 -17.462 1.00 79.69 109 GLY A C 1
ATOM 842 O O . GLY A 1 109 ? 5.650 10.379 -17.260 1.00 79.69 109 GLY A O 1
ATOM 843 N N . LYS A 1 110 ? 3.896 9.218 -16.466 1.00 83.94 110 LYS A N 1
ATOM 844 C CA . LYS A 1 110 ? 4.135 9.501 -15.039 1.00 83.94 110 LYS A CA 1
ATOM 845 C C . LYS A 1 110 ? 3.943 8.283 -14.134 1.00 83.94 110 LYS A C 1
ATOM 847 O O . LYS A 1 110 ? 3.077 7.438 -14.379 1.00 83.94 110 LYS A O 1
ATOM 852 N N . CYS A 1 111 ? 4.722 8.213 -13.059 1.00 84.94 111 CYS A N 1
ATOM 853 C CA . CYS A 1 111 ? 4.545 7.216 -12.006 1.00 84.94 111 CYS A CA 1
ATOM 854 C C . CYS A 1 111 ? 3.345 7.574 -11.116 1.00 84.94 111 CYS A C 1
ATOM 856 O O . CYS A 1 111 ? 3.295 8.660 -10.544 1.00 84.94 111 CYS A O 1
ATOM 858 N N . SER A 1 112 ? 2.368 6.676 -10.995 1.00 82.38 112 SER A N 1
ATOM 859 C CA . SER A 1 112 ? 1.139 6.913 -10.216 1.00 82.38 112 SER A CA 1
ATOM 860 C C . SER A 1 112 ? 0.752 5.705 -9.355 1.00 82.38 112 SER A C 1
ATOM 862 O O . SER A 1 112 ? 1.062 4.560 -9.709 1.00 82.38 112 SER A O 1
ATOM 864 N N . GLN A 1 113 ? 0.097 5.973 -8.219 1.00 85.56 113 GLN A N 1
ATOM 865 C CA . GLN A 1 113 ? -0.360 4.969 -7.248 1.00 85.56 113 GLN A CA 1
ATOM 866 C C . GLN A 1 113 ? -1.598 4.210 -7.741 1.00 85.56 113 GLN A C 1
ATOM 868 O O . GLN A 1 113 ? -2.308 4.655 -8.643 1.00 85.56 113 GLN A O 1
ATOM 873 N N . ALA A 1 114 ? -1.827 3.004 -7.225 1.00 84.44 114 ALA A N 1
ATOM 874 C CA . ALA A 1 114 ? -2.801 2.088 -7.809 1.00 84.44 114 ALA A CA 1
ATOM 875 C C . ALA A 1 114 ? -4.262 2.537 -7.666 1.00 84.44 114 ALA A C 1
ATOM 877 O O . ALA A 1 114 ? -4.992 2.432 -8.655 1.00 84.44 114 ALA A O 1
ATOM 878 N N . CYS A 1 115 ? -4.653 3.078 -6.511 1.00 87.31 115 CYS A N 1
ATOM 879 C CA . CYS A 1 115 ? -6.031 3.493 -6.251 1.00 87.31 115 CYS A CA 1
ATOM 880 C C . CYS A 1 115 ? -6.412 4.721 -7.080 1.00 87.31 115 CYS A C 1
ATOM 882 O O . CYS A 1 115 ? -7.381 4.665 -7.835 1.00 87.31 115 CYS A O 1
ATOM 884 N N . SER A 1 116 ? -5.596 5.784 -7.075 1.00 86.81 116 SER A N 1
ATOM 885 C CA . SER A 1 116 ? -5.851 6.961 -7.924 1.00 86.81 116 SER A CA 1
ATOM 886 C C . SER A 1 116 ? -5.938 6.600 -9.406 1.00 86.81 116 SER A C 1
ATOM 888 O O . SER A 1 116 ? -6.835 7.071 -10.097 1.00 86.81 116 SER A O 1
ATOM 890 N N . ARG A 1 117 ? -5.072 5.696 -9.892 1.00 83.50 117 ARG A N 1
ATOM 891 C CA . ARG A 1 117 ? -5.161 5.188 -11.274 1.00 83.50 117 ARG A CA 1
ATOM 892 C C . ARG A 1 117 ? -6.482 4.466 -11.537 1.00 83.50 117 ARG A C 1
ATOM 894 O O . ARG A 1 117 ? -7.025 4.591 -12.633 1.00 83.50 117 ARG A O 1
ATOM 901 N N . HIS A 1 118 ? -6.958 3.669 -10.579 1.00 84.19 118 HIS A N 1
ATOM 902 C CA . HIS A 1 118 ? -8.214 2.939 -10.713 1.00 84.19 118 HIS A CA 1
ATOM 903 C C . HIS A 1 118 ? -9.404 3.903 -10.766 1.00 84.19 118 HIS A C 1
ATOM 905 O O . HIS A 1 118 ? -10.210 3.819 -11.693 1.00 84.19 118 HIS A O 1
ATOM 911 N N . LEU A 1 119 ? -9.450 4.884 -9.860 1.00 86.44 119 LEU A N 1
ATOM 912 C CA . LEU A 1 119 ? -10.492 5.909 -9.846 1.00 86.44 119 LEU A CA 1
ATOM 913 C C . LEU A 1 119 ? -10.477 6.785 -11.105 1.00 86.44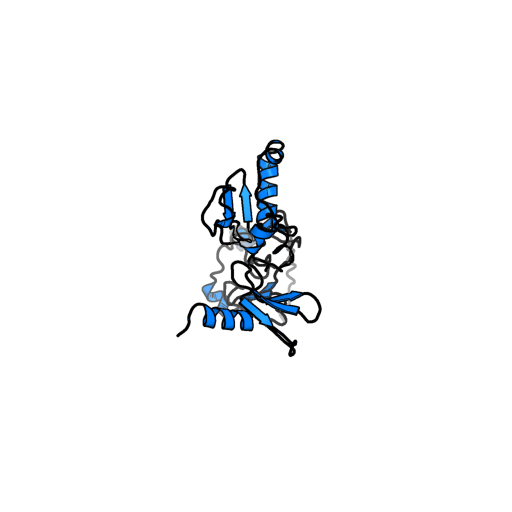 119 LEU A C 1
ATOM 915 O O . LEU A 1 119 ? -11.537 7.047 -11.668 1.00 86.44 119 LEU A O 1
ATOM 919 N N . ASP A 1 120 ? -9.305 7.174 -11.612 1.00 85.38 120 ASP A N 1
ATOM 920 C CA . ASP A 1 120 ? -9.193 7.935 -12.863 1.00 85.38 120 ASP A CA 1
ATOM 921 C C . ASP A 1 120 ? -9.742 7.152 -14.066 1.00 85.38 120 ASP A C 1
ATOM 923 O O . ASP A 1 120 ? -10.422 7.717 -14.928 1.00 85.38 120 ASP A O 1
ATOM 927 N N . TYR A 1 121 ? -9.469 5.845 -14.130 1.00 83.81 121 TYR A N 1
ATOM 928 C CA . TYR A 1 121 ? -10.005 4.964 -15.169 1.00 83.81 121 TYR A CA 1
ATOM 929 C C . TYR A 1 121 ? -11.530 4.812 -15.064 1.00 83.81 121 TYR A C 1
ATOM 931 O O . TYR A 1 121 ? -12.246 4.897 -16.067 1.00 83.81 121 TYR A O 1
ATOM 939 N N . LEU A 1 122 ? -12.042 4.615 -13.848 1.00 83.94 122 LEU A N 1
ATOM 940 C CA . LEU A 1 122 ? -13.475 4.539 -13.576 1.00 83.94 122 LEU A CA 1
ATOM 941 C C . LEU A 1 122 ? -14.187 5.849 -13.940 1.00 83.94 122 LEU A C 1
ATOM 943 O O . LEU A 1 122 ? -15.243 5.818 -14.568 1.00 83.94 122 LEU A O 1
ATOM 947 N N . ASN A 1 123 ? -13.582 6.996 -13.637 1.00 86.00 123 ASN A N 1
ATOM 948 C CA . ASN A 1 123 ? -14.110 8.306 -14.003 1.00 86.00 123 ASN A CA 1
ATOM 949 C C . ASN A 1 123 ? -14.179 8.485 -15.528 1.00 86.00 123 ASN A C 1
ATOM 951 O O . ASN A 1 123 ? -15.211 8.875 -16.071 1.00 86.00 123 ASN A O 1
ATOM 955 N N . GLN A 1 124 ? -13.114 8.118 -16.247 1.00 87.00 124 GLN A N 1
ATOM 956 C CA . GLN A 1 124 ? -13.082 8.202 -17.712 1.00 87.00 124 GLN A CA 1
ATOM 957 C C . GLN A 1 124 ? -14.079 7.255 -18.393 1.00 87.00 124 GLN A C 1
ATOM 959 O O . GLN A 1 124 ? -14.642 7.602 -19.428 1.00 87.00 124 GLN A O 1
ATOM 964 N N . SER A 1 125 ? -14.298 6.065 -17.830 1.00 85.12 125 SER A N 1
ATOM 965 C CA . SER A 1 125 ? -15.200 5.061 -18.409 1.00 85.12 125 SER A CA 1
ATOM 966 C C . SER A 1 125 ? -16.674 5.315 -18.088 1.00 85.12 125 SER A C 1
ATOM 968 O O . SER A 1 125 ? -17.527 5.099 -18.948 1.00 85.12 125 SER A O 1
ATOM 970 N N . MET A 1 126 ? -16.988 5.787 -16.879 1.00 85.00 126 MET A N 1
ATOM 971 C CA . MET A 1 126 ? -18.368 5.987 -16.419 1.00 85.00 126 MET A CA 1
ATOM 972 C C . MET A 1 126 ? -18.869 7.429 -16.570 1.00 85.00 126 MET A C 1
ATOM 974 O O . MET A 1 126 ? -20.079 7.662 -16.497 1.00 85.00 126 MET A O 1
ATOM 978 N N . GLY A 1 127 ? -17.979 8.403 -16.779 1.00 85.44 127 GLY A N 1
ATOM 979 C CA . GLY A 1 127 ? -18.335 9.814 -16.912 1.00 85.44 127 GLY A CA 1
ATOM 980 C C . GLY A 1 127 ? -19.155 10.309 -15.718 1.00 85.44 127 GLY A C 1
ATOM 981 O O . GLY A 1 127 ? -18.776 10.124 -14.567 1.00 85.44 127 GLY A O 1
ATOM 982 N N . ILE A 1 128 ? -20.326 10.902 -15.976 1.00 79.56 128 ILE A N 1
ATOM 983 C CA . ILE A 1 128 ? -21.202 11.463 -14.929 1.00 79.56 128 ILE A CA 1
ATOM 984 C C . ILE A 1 128 ? -21.618 10.405 -13.890 1.00 79.56 128 ILE A C 1
ATOM 986 O O . ILE A 1 128 ? -21.731 10.730 -12.707 1.00 79.56 128 ILE A O 1
ATOM 990 N N . SER A 1 129 ? -21.792 9.142 -14.299 1.00 82.38 129 SER A N 1
ATOM 991 C CA . SER A 1 129 ? -22.188 8.050 -13.398 1.00 82.38 129 SER A CA 1
ATOM 992 C C . SER A 1 129 ? -21.138 7.746 -12.327 1.00 82.38 129 SER A C 1
ATOM 994 O O . SER A 1 129 ? -21.489 7.232 -11.267 1.00 82.38 129 SER A O 1
ATOM 996 N N . PHE A 1 130 ? -19.869 8.106 -12.551 1.00 83.75 130 PHE A N 1
ATOM 997 C CA . PHE A 1 130 ? -18.801 7.944 -11.561 1.00 83.75 130 PHE A CA 1
ATOM 998 C C . PHE A 1 130 ? -19.124 8.661 -10.244 1.00 83.75 130 PHE A C 1
ATOM 1000 O O . PHE A 1 130 ? -18.976 8.079 -9.174 1.00 83.75 130 PHE A O 1
ATOM 1007 N N . ASN A 1 131 ? -19.670 9.879 -10.321 1.00 79.31 131 ASN A N 1
ATOM 1008 C CA . ASN A 1 131 ? -19.984 10.699 -9.144 1.00 79.31 131 ASN A CA 1
ATOM 1009 C C . ASN A 1 131 ? -21.170 10.171 -8.319 1.00 79.31 131 ASN A C 1
ATOM 1011 O O . ASN A 1 131 ? -21.408 10.639 -7.210 1.00 79.31 131 ASN A O 1
ATOM 1015 N N . ILE A 1 132 ? -21.948 9.241 -8.878 1.00 81.94 132 ILE A N 1
ATOM 1016 C CA . ILE A 1 132 ? -23.178 8.711 -8.275 1.00 81.94 132 ILE A CA 1
ATOM 1017 C C . ILE A 1 132 ? -22.935 7.301 -7.712 1.00 81.94 132 ILE A C 1
ATOM 1019 O O . ILE A 1 132 ? -23.652 6.843 -6.821 1.00 81.94 132 ILE A O 1
ATOM 1023 N N . HIS A 1 133 ? -21.914 6.601 -8.212 1.00 80.62 133 HIS A N 1
ATOM 1024 C CA . HIS A 1 133 ? -21.544 5.281 -7.727 1.00 80.62 133 HIS A CA 1
ATOM 1025 C C . HIS A 1 133 ? -20.558 5.367 -6.558 1.00 80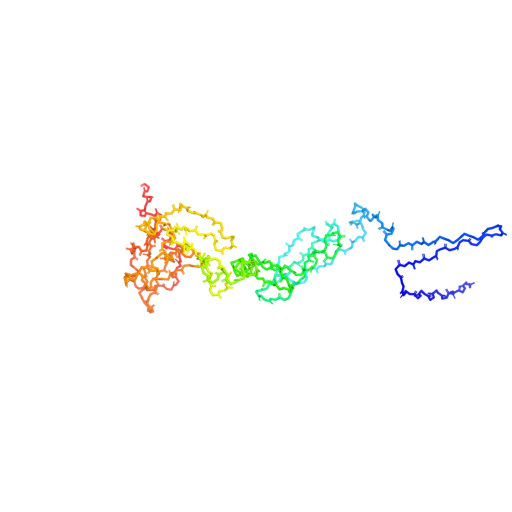.62 133 HIS A C 1
ATOM 1027 O O . HIS A 1 133 ? -19.588 6.118 -6.638 1.00 80.62 133 HIS A O 1
ATOM 1033 N N . PRO A 1 134 ? -20.771 4.585 -5.484 1.00 82.88 134 PRO A N 1
ATOM 1034 C CA . PRO A 1 134 ? -19.790 4.447 -4.416 1.00 82.88 134 PRO A CA 1
ATOM 1035 C C . PRO A 1 134 ? -18.472 3.930 -4.979 1.00 82.88 134 PRO A C 1
ATOM 1037 O O . PRO A 1 134 ? -18.462 2.929 -5.697 1.00 82.88 134 PRO A O 1
ATOM 1040 N N . GLN A 1 135 ? -17.400 4.641 -4.657 1.00 84.62 135 GLN A N 1
ATOM 1041 C CA . GLN A 1 135 ? -16.052 4.351 -5.120 1.00 84.62 135 GLN A CA 1
ATOM 1042 C C . GLN A 1 135 ? -15.234 3.714 -3.999 1.00 84.62 135 GLN A C 1
ATOM 1044 O O . GLN A 1 135 ? -15.590 3.806 -2.822 1.00 84.62 135 GLN A O 1
ATOM 1049 N N . GLU A 1 136 ? -14.130 3.090 -4.388 1.00 90.62 136 GLU A N 1
ATOM 1050 C CA . GLU A 1 136 ? -13.050 2.759 -3.464 1.00 90.62 136 GLU A CA 1
ATOM 1051 C C . GLU A 1 136 ? -12.437 4.044 -2.892 1.00 90.62 136 GLU A C 1
ATOM 1053 O O . GLU A 1 136 ? -12.365 5.075 -3.567 1.00 90.62 136 GLU A O 1
ATOM 1058 N N . HIS A 1 137 ? -12.004 3.987 -1.635 1.00 89.19 137 HIS A N 1
ATOM 1059 C CA . HIS A 1 137 ? -11.391 5.115 -0.941 1.00 89.19 137 HIS A CA 1
ATOM 1060 C C . HIS A 1 137 ? -9.881 5.074 -1.126 1.00 89.19 137 HIS A C 1
ATOM 1062 O O . HIS A 1 137 ? -9.245 4.045 -0.884 1.00 89.19 137 HIS A O 1
ATOM 1068 N N . CYS A 1 138 ? -9.302 6.197 -1.541 1.00 87.94 138 CYS A N 1
ATOM 1069 C CA . CYS A 1 138 ? -7.858 6.332 -1.655 1.00 87.94 138 CYS A CA 1
ATOM 1070 C C . CYS A 1 138 ? -7.311 7.223 -0.547 1.00 87.94 138 CYS A C 1
ATOM 1072 O O . CYS A 1 138 ? -7.917 8.232 -0.186 1.00 87.94 138 CYS A O 1
ATOM 1074 N N . THR A 1 139 ? -6.110 6.900 -0.078 1.00 82.75 139 THR A N 1
ATOM 1075 C CA . THR A 1 139 ? -5.340 7.792 0.781 1.00 82.75 139 THR A CA 1
ATOM 1076 C C . THR A 1 139 ? -5.037 9.099 0.041 1.00 82.75 139 THR A C 1
ATOM 1078 O O . THR A 1 139 ? -5.105 9.189 -1.188 1.00 82.75 139 THR A O 1
ATOM 1081 N N . LYS A 1 140 ? -4.595 10.126 0.777 1.00 79.81 140 LYS A N 1
ATOM 1082 C CA . LYS A 1 140 ? -4.149 11.400 0.179 1.00 79.81 140 LYS A CA 1
ATOM 1083 C C . LYS A 1 140 ? -3.003 11.238 -0.823 1.00 79.81 140 LYS A C 1
ATOM 1085 O O . LYS A 1 140 ? -2.830 12.103 -1.677 1.00 79.81 140 LYS A O 1
ATOM 1090 N N . THR A 1 141 ? -2.201 10.181 -0.694 1.00 74.69 141 THR A N 1
ATOM 1091 C CA . THR A 1 141 ? -1.111 9.892 -1.632 1.00 74.69 141 THR A CA 1
ATOM 1092 C C . THR A 1 141 ? -1.615 9.197 -2.895 1.00 74.69 141 THR A C 1
ATOM 1094 O O . THR A 1 141 ? -0.967 9.328 -3.934 1.00 74.69 141 THR A O 1
ATOM 1097 N N . GLY A 1 142 ? -2.775 8.527 -2.828 1.00 78.06 142 GLY A N 1
ATOM 1098 C CA . GLY A 1 142 ? -3.384 7.808 -3.947 1.00 78.06 142 GLY A CA 1
ATOM 1099 C C . GLY A 1 142 ? -3.325 6.276 -3.887 1.00 78.06 142 GLY A C 1
ATOM 1100 O O . GLY A 1 142 ? -3.593 5.622 -4.901 1.00 78.06 142 GLY A O 1
ATOM 1101 N N . ASP A 1 143 ? -2.977 5.710 -2.732 1.00 85.12 143 ASP A N 1
ATOM 1102 C CA . ASP A 1 143 ? -2.958 4.277 -2.430 1.00 85.12 143 ASP A CA 1
ATOM 1103 C C . ASP A 1 143 ? -4.343 3.877 -1.919 1.00 85.12 143 ASP A C 1
ATOM 1105 O O . ASP A 1 143 ? -5.146 4.742 -1.574 1.00 85.12 143 ASP A O 1
ATOM 1109 N N . PHE A 1 144 ? -4.660 2.586 -1.873 1.00 86.38 144 PHE A N 1
ATOM 1110 C CA . PHE A 1 144 ? -5.938 2.158 -1.307 1.00 86.38 144 PHE A CA 1
ATOM 1111 C C . PHE A 1 144 ? -5.940 2.416 0.199 1.00 86.38 144 PHE A C 1
ATOM 1113 O O . PHE A 1 144 ? -5.007 2.027 0.906 1.00 86.38 144 PHE A O 1
ATOM 1120 N N . GLU A 1 145 ? -6.991 3.057 0.714 1.00 87.69 145 GLU A N 1
ATOM 1121 C CA . GLU A 1 145 ? -7.219 3.045 2.157 1.00 87.69 145 GLU A CA 1
ATOM 1122 C C . GLU A 1 145 ? -7.419 1.604 2.615 1.00 87.69 145 GLU A C 1
ATOM 1124 O O . GLU A 1 145 ? -8.019 0.786 1.911 1.00 87.69 145 GLU A O 1
ATOM 1129 N N . ARG A 1 146 ? -6.906 1.262 3.799 1.00 87.56 146 ARG A N 1
ATOM 1130 C CA . ARG A 1 146 ? -6.946 -0.139 4.212 1.00 87.56 146 ARG A CA 1
ATOM 1131 C C . ARG A 1 146 ? -8.357 -0.635 4.468 1.00 87.56 146 ARG A C 1
ATOM 1133 O O . ARG A 1 146 ? -8.644 -1.784 4.167 1.00 87.56 146 ARG A O 1
ATOM 1140 N N . LEU A 1 147 ? -9.228 0.193 5.026 1.00 90.12 147 LEU A N 1
ATOM 1141 C CA . LEU A 1 147 ? -10.631 -0.153 5.174 1.00 90.12 147 LEU A CA 1
ATOM 1142 C C . LEU A 1 147 ? -11.400 0.361 3.959 1.00 90.12 147 LEU A C 1
ATOM 1144 O O . LEU A 1 147 ? -11.535 1.563 3.765 1.00 90.12 147 LEU A O 1
ATOM 1148 N N . GLN A 1 148 ? -11.930 -0.556 3.159 1.00 93.06 148 GLN A N 1
ATOM 1149 C CA . GLN A 1 148 ? -12.797 -0.234 2.034 1.00 93.06 148 GLN A CA 1
ATOM 1150 C C . GLN A 1 148 ? -14.236 -0.515 2.427 1.00 93.06 148 GLN A C 1
ATOM 1152 O O . GLN A 1 148 ? -14.575 -1.657 2.728 1.00 93.06 148 GLN A O 1
ATOM 1157 N N . CYS A 1 149 ? -15.081 0.512 2.407 1.00 91.44 149 CYS A N 1
ATOM 1158 C CA . CYS A 1 149 ? -16.524 0.373 2.559 1.00 91.44 149 CYS A CA 1
ATOM 1159 C C . CYS A 1 149 ? -17.222 0.928 1.317 1.00 91.44 149 CYS A C 1
ATOM 1161 O O . CYS A 1 149 ? -17.281 2.142 1.109 1.00 91.44 149 CYS A O 1
ATOM 1163 N N . ILE A 1 150 ? -17.762 0.025 0.500 1.00 90.56 150 ILE A N 1
ATOM 1164 C CA . ILE A 1 150 ? -18.458 0.340 -0.746 1.00 90.56 150 ILE A CA 1
ATOM 1165 C C . ILE A 1 150 ? -19.914 -0.082 -0.568 1.00 90.56 150 ILE A C 1
ATOM 1167 O O . ILE A 1 150 ? -20.221 -1.268 -0.445 1.00 90.56 150 ILE A O 1
ATOM 1171 N N . LYS A 1 151 ? -20.827 0.897 -0.563 1.00 88.19 151 LYS A N 1
ATOM 1172 C CA . LYS A 1 151 ? -22.236 0.699 -0.172 1.00 88.19 151 LYS A CA 1
ATOM 1173 C C . LYS A 1 151 ? -22.334 0.167 1.265 1.00 88.19 151 LYS A C 1
ATOM 1175 O O . LYS A 1 151 ? -21.915 0.855 2.188 1.00 88.19 151 LYS A O 1
ATOM 1180 N N . ASP A 1 152 ? -22.918 -1.014 1.454 1.00 90.19 152 ASP A N 1
ATOM 1181 C CA . ASP A 1 152 ? -23.132 -1.659 2.747 1.00 90.19 152 ASP A CA 1
ATOM 1182 C C . ASP A 1 152 ? -22.101 -2.750 3.049 1.00 90.19 152 ASP A C 1
ATOM 1184 O O . ASP A 1 152 ? -22.235 -3.433 4.063 1.00 90.19 152 ASP A O 1
ATOM 1188 N N . LEU A 1 153 ? -21.094 -2.931 2.189 1.00 93.88 153 LEU A N 1
ATOM 1189 C CA . LEU A 1 153 ? -20.067 -3.958 2.323 1.00 93.88 153 LEU A CA 1
ATOM 1190 C C . LEU A 1 153 ? -18.723 -3.328 2.668 1.00 93.88 153 LEU A C 1
ATOM 1192 O O . LEU A 1 153 ? -18.286 -2.388 2.008 1.00 93.88 153 LEU A O 1
ATOM 1196 N N . CYS A 1 154 ? -18.065 -3.884 3.678 1.00 93.50 154 CYS A N 1
ATOM 1197 C CA . CYS A 1 154 ? -16.761 -3.459 4.151 1.00 93.50 154 CYS A CA 1
ATOM 1198 C C . CYS A 1 154 ? -15.765 -4.624 4.154 1.00 93.50 154 CYS A C 1
ATOM 1200 O O . CYS A 1 154 ? -16.130 -5.762 4.460 1.00 93.50 154 CYS A O 1
ATOM 1202 N N . TYR A 1 155 ? -14.506 -4.332 3.846 1.00 93.62 155 TYR A N 1
ATOM 1203 C CA . TYR A 1 155 ? -13.394 -5.280 3.864 1.00 93.62 155 TYR A CA 1
ATOM 1204 C C . TYR A 1 155 ? -12.066 -4.555 4.091 1.00 93.62 155 TYR A C 1
ATOM 1206 O O . TYR A 1 155 ? -11.981 -3.335 3.974 1.00 93.62 155 TYR A O 1
ATOM 1214 N N . CYS A 1 156 ? -11.023 -5.318 4.416 1.00 91.56 156 CYS A N 1
ATOM 1215 C CA . CYS A 1 156 ? -9.663 -4.800 4.466 1.00 91.56 156 CYS A CA 1
ATOM 1216 C C . CYS A 1 156 ? -8.996 -5.048 3.113 1.00 91.56 156 CYS A C 1
ATOM 1218 O O . CYS A 1 156 ? -8.994 -6.184 2.636 1.00 91.56 156 CYS A O 1
ATOM 1220 N N . ALA A 1 157 ? -8.464 -3.999 2.502 1.00 91.25 157 ALA A N 1
ATOM 1221 C CA . ALA A 1 157 ? -7.755 -4.041 1.236 1.00 91.25 157 ALA A CA 1
ATOM 1222 C C . ALA A 1 157 ? -6.244 -3.959 1.454 1.00 91.25 157 ALA A C 1
ATOM 1224 O O . ALA A 1 157 ? -5.766 -3.251 2.343 1.00 91.25 157 ALA A O 1
ATOM 1225 N N . ASN A 1 158 ? -5.491 -4.623 0.587 1.00 86.62 158 ASN A N 1
ATOM 1226 C CA . ASN A 1 158 ? -4.070 -4.382 0.442 1.00 86.62 158 ASN A CA 1
ATOM 1227 C C . ASN A 1 158 ? -3.854 -2.932 -0.045 1.00 86.62 158 ASN A C 1
ATOM 1229 O O . ASN A 1 158 ? -4.347 -2.589 -1.124 1.00 86.62 158 ASN A O 1
ATOM 1233 N N . PRO A 1 159 ? -3.101 -2.078 0.673 1.00 82.00 159 PRO A N 1
ATOM 1234 C CA . PRO A 1 159 ? -2.962 -0.666 0.300 1.00 82.00 159 PRO A CA 1
ATOM 1235 C C . PRO A 1 159 ? -2.317 -0.422 -1.071 1.00 82.00 159 PRO A C 1
ATOM 1237 O O . PRO A 1 159 ? -2.562 0.603 -1.702 1.00 82.00 159 PRO A O 1
ATOM 1240 N N . ILE A 1 160 ? -1.513 -1.370 -1.561 1.00 81.12 160 ILE A N 1
ATOM 1241 C CA . ILE A 1 160 ? -0.783 -1.243 -2.827 1.00 81.12 160 ILE A CA 1
ATOM 1242 C C . ILE A 1 160 ? -1.590 -1.829 -3.987 1.00 81.12 160 ILE A C 1
ATOM 1244 O O . ILE A 1 160 ? -1.641 -1.240 -5.068 1.00 81.12 160 ILE A O 1
ATOM 1248 N N . THR A 1 161 ? -2.180 -3.012 -3.806 1.00 81.50 161 THR A N 1
ATOM 1249 C CA . THR A 1 161 ? -2.839 -3.746 -4.899 1.00 81.50 161 THR A CA 1
ATOM 1250 C C . THR A 1 161 ? -4.347 -3.530 -4.946 1.00 81.50 161 THR A C 1
ATOM 1252 O O . THR A 1 161 ? -4.926 -3.671 -6.022 1.00 81.50 161 THR A O 1
ATOM 1255 N N . GLY A 1 162 ? -4.970 -3.176 -3.820 1.00 85.88 162 GLY A N 1
ATOM 1256 C CA . GLY A 1 162 ? -6.425 -3.114 -3.653 1.00 85.88 162 GLY A CA 1
ATOM 1257 C C . GLY A 1 162 ? -7.074 -4.482 -3.426 1.00 85.88 162 GLY A C 1
ATOM 1258 O O . GLY A 1 162 ? -8.290 -4.570 -3.276 1.00 85.88 162 GLY A O 1
ATOM 1259 N N . GLU A 1 163 ? -6.287 -5.563 -3.394 1.00 88.94 163 GLU A N 1
ATOM 1260 C CA . GLU A 1 163 ? -6.802 -6.918 -3.192 1.00 88.94 163 GLU A CA 1
ATOM 1261 C C . GLU A 1 163 ? -7.438 -7.080 -1.810 1.00 88.94 163 GLU A C 1
ATOM 1263 O O . GLU A 1 163 ? -6.987 -6.506 -0.822 1.00 88.94 163 GLU A O 1
ATOM 1268 N N . VAL A 1 164 ? -8.492 -7.888 -1.736 1.00 92.50 164 VAL A N 1
ATOM 1269 C CA . VAL A 1 164 ? -9.199 -8.162 -0.484 1.00 92.50 164 VAL A CA 1
ATOM 1270 C C . VAL A 1 164 ? -8.346 -9.079 0.402 1.00 92.50 164 VAL A C 1
ATOM 1272 O O . VAL A 1 164 ? -8.088 -10.223 0.038 1.00 92.50 164 VAL A O 1
ATOM 1275 N N . GLU A 1 165 ? -7.956 -8.605 1.586 1.00 89.00 165 GLU A N 1
ATOM 1276 C CA . GLU A 1 165 ? -7.127 -9.342 2.560 1.00 89.00 165 GLU A CA 1
ATOM 1277 C C . GLU A 1 165 ? -7.921 -9.858 3.771 1.00 89.00 165 GLU A C 1
ATOM 1279 O O . GLU A 1 165 ? -7.368 -10.479 4.679 1.00 89.00 165 GLU A O 1
ATOM 1284 N N . SER A 1 166 ? -9.229 -9.609 3.822 1.00 90.12 166 SER A N 1
ATOM 1285 C CA . SER A 1 166 ? -10.087 -10.074 4.911 1.00 90.12 166 SER A CA 1
ATOM 1286 C C . SER A 1 166 ? -11.431 -10.592 4.410 1.00 90.12 166 SER A C 1
ATOM 1288 O O . SER A 1 166 ? -11.709 -10.658 3.214 1.00 90.12 166 SER A O 1
ATOM 1290 N N . ARG A 1 167 ? -12.299 -10.997 5.338 1.00 90.62 167 ARG A N 1
ATOM 1291 C CA . ARG A 1 167 ? -13.694 -11.286 4.998 1.00 90.62 167 ARG A CA 1
ATOM 1292 C C . ARG A 1 167 ? -14.423 -10.007 4.588 1.00 90.62 167 ARG A C 1
ATOM 1294 O O . ARG A 1 167 ? -14.217 -8.955 5.180 1.00 90.62 167 ARG A O 1
ATOM 1301 N N . ILE A 1 168 ? -15.359 -10.137 3.656 1.00 94.69 168 ILE A N 1
ATOM 1302 C CA . ILE A 1 168 ? -16.308 -9.070 3.338 1.00 94.69 168 ILE A CA 1
ATOM 1303 C C . ILE A 1 168 ? -17.470 -9.164 4.328 1.00 94.69 168 ILE A C 1
ATOM 1305 O O . ILE A 1 168 ? -18.086 -10.222 4.480 1.00 94.69 168 ILE A O 1
ATOM 1309 N N . VAL A 1 169 ? -17.766 -8.070 5.021 1.00 92.94 169 VAL A N 1
ATOM 1310 C CA . VAL A 1 169 ? -18.839 -7.992 6.020 1.00 92.94 169 VAL A CA 1
ATOM 1311 C C . VAL A 1 169 ? -19.790 -6.855 5.692 1.00 92.94 169 VAL A C 1
ATOM 1313 O O . VAL A 1 169 ? -19.428 -5.925 4.983 1.00 92.94 169 VAL A O 1
ATOM 1316 N N . LYS A 1 170 ? -21.008 -6.891 6.239 1.00 93.50 170 LYS A N 1
ATOM 1317 C CA . LYS A 1 170 ? -21.864 -5.701 6.209 1.00 93.50 170 LYS A CA 1
ATOM 1318 C C . LYS A 1 170 ? -21.319 -4.624 7.142 1.00 93.50 170 LYS A C 1
ATOM 1320 O O . LYS A 1 170 ? -20.724 -4.971 8.160 1.00 93.50 170 LYS A O 1
ATOM 1325 N N . THR A 1 171 ? -21.613 -3.351 6.883 1.00 88.69 171 THR A N 1
ATOM 1326 C CA . THR A 1 171 ? -21.212 -2.221 7.747 1.00 88.69 171 THR A CA 1
ATOM 1327 C C . THR A 1 171 ? -21.580 -2.438 9.222 1.00 88.69 171 THR A C 1
ATOM 1329 O O . THR A 1 171 ? -20.791 -2.133 10.107 1.00 88.69 171 THR A O 1
ATOM 1332 N N . ALA A 1 172 ? -22.726 -3.069 9.509 1.00 87.12 172 ALA A N 1
ATOM 1333 C CA . ALA A 1 172 ? -23.147 -3.413 10.875 1.00 87.12 172 ALA A CA 1
ATOM 1334 C C . ALA A 1 172 ? -22.187 -4.367 11.625 1.00 87.12 172 ALA A C 1
ATOM 1336 O O . ALA A 1 172 ? -22.265 -4.492 12.843 1.00 87.12 172 ALA A O 1
ATOM 1337 N N . TYR A 1 173 ? -21.290 -5.048 10.910 1.00 88.25 173 TYR A N 1
ATOM 1338 C CA . TYR A 1 173 ? -20.297 -5.977 11.446 1.00 88.25 173 TYR A CA 1
ATOM 1339 C C . TYR A 1 173 ? -18.864 -5.506 11.172 1.00 88.25 173 TYR A C 1
ATOM 1341 O O . TYR A 1 173 ? -17.942 -6.316 11.190 1.00 88.25 173 TYR A O 1
ATOM 1349 N N . ILE A 1 174 ? -18.649 -4.213 10.924 1.00 85.25 174 ILE A N 1
ATOM 1350 C CA . ILE A 1 174 ? -17.319 -3.660 10.633 1.00 85.25 174 ILE A CA 1
ATOM 1351 C C . ILE A 1 174 ? -16.311 -3.898 11.772 1.00 85.25 174 ILE A C 1
ATOM 1353 O O . ILE A 1 174 ? -15.142 -4.167 11.513 1.00 85.25 174 ILE A O 1
ATOM 1357 N N . SER A 1 175 ? -16.787 -3.955 13.024 1.00 80.06 175 SER A N 1
ATOM 1358 C CA . SER A 1 175 ? -16.034 -4.360 14.230 1.00 80.06 175 SER A CA 1
ATOM 1359 C C . SER A 1 175 ? -15.435 -5.765 14.165 1.00 80.06 175 SER A C 1
ATOM 1361 O O . SER A 1 175 ? -14.660 -6.161 15.026 1.00 80.06 175 SER A O 1
ATOM 1363 N N . LYS A 1 176 ? -15.790 -6.547 13.147 1.00 84.00 176 LYS A N 1
ATOM 1364 C CA . LYS A 1 176 ? -15.316 -7.911 12.930 1.00 84.00 176 LYS A CA 1
ATOM 1365 C C . LYS A 1 176 ? -14.189 -7.997 11.894 1.00 84.00 176 LYS A C 1
ATOM 1367 O O . LYS A 1 176 ? -13.783 -9.115 11.558 1.00 84.00 176 LYS A O 1
ATOM 1372 N N . LEU A 1 177 ? -13.726 -6.864 11.366 1.00 85.31 177 LEU A N 1
ATOM 1373 C CA . LEU A 1 177 ? -12.606 -6.775 10.431 1.00 85.31 177 LEU A CA 1
ATOM 1374 C C . LEU A 1 177 ? -11.263 -6.569 11.156 1.00 85.31 177 LEU A C 1
ATOM 1376 O O . LEU A 1 177 ? -11.243 -5.853 12.154 1.00 85.31 177 LEU A O 1
ATOM 1380 N N . PRO A 1 178 ? -10.159 -7.139 10.629 1.00 82.81 178 PRO A N 1
ATOM 1381 C CA . PRO A 1 178 ? -8.831 -7.100 11.252 1.00 82.81 178 PRO A CA 1
ATOM 1382 C C . PRO A 1 178 ? -7.975 -5.863 10.908 1.00 82.81 178 PRO A C 1
ATOM 1384 O O . PRO A 1 178 ? -6.793 -5.823 11.221 1.00 82.81 178 PRO A O 1
ATOM 1387 N N . CYS A 1 179 ? -8.517 -4.861 10.210 1.00 81.94 179 CYS A N 1
ATOM 1388 C CA . CYS A 1 179 ? -7.836 -3.586 9.952 1.00 81.94 179 CYS A CA 1
ATOM 1389 C C . CYS A 1 179 ? -8.209 -2.580 11.048 1.00 81.94 179 CYS A C 1
ATOM 1391 O O . CYS A 1 179 ? -8.911 -1.601 10.801 1.00 81.94 179 CYS A O 1
ATOM 1393 N N . TYR A 1 180 ? -7.789 -2.900 12.273 1.00 78.00 180 TYR A N 1
ATOM 1394 C CA . TYR A 1 180 ? -8.314 -2.347 13.521 1.00 78.00 180 TYR A CA 1
ATOM 1395 C C . TYR A 1 180 ? -8.181 -0.820 13.623 1.00 78.00 180 TYR A C 1
ATOM 1397 O O . TYR A 1 180 ? -9.188 -0.134 13.771 1.00 78.00 180 TYR A O 1
ATOM 1405 N N . CYS A 1 181 ? -6.990 -0.260 13.395 1.00 77.56 181 CYS A N 1
ATOM 1406 C CA . CYS A 1 181 ? -6.795 1.193 13.470 1.00 77.56 181 CYS A CA 1
ATOM 1407 C C . CYS A 1 181 ? -7.550 1.943 12.361 1.00 77.56 181 CYS A C 1
ATOM 1409 O O . CYS A 1 181 ? -8.219 2.936 12.622 1.00 77.56 181 CYS A O 1
ATOM 1411 N N . ALA A 1 182 ? -7.525 1.435 11.122 1.00 75.94 182 ALA A N 1
ATOM 1412 C CA . ALA A 1 182 ? -8.272 2.028 10.006 1.00 75.94 182 ALA A CA 1
ATOM 1413 C C . ALA A 1 182 ? -9.802 1.944 10.168 1.00 75.94 182 ALA A C 1
ATOM 1415 O O . ALA A 1 182 ? -10.526 2.740 9.580 1.00 75.94 182 ALA A O 1
ATOM 1416 N N . ARG A 1 183 ? -10.304 0.981 10.946 1.00 75.81 183 ARG A N 1
ATOM 1417 C CA . ARG A 1 183 ? -11.713 0.891 11.341 1.00 75.81 183 ARG A CA 1
ATOM 1418 C C . ARG A 1 183 ? -12.067 1.921 12.400 1.00 75.81 183 ARG A C 1
ATOM 1420 O O . ARG A 1 183 ? -13.095 2.589 12.286 1.00 75.81 183 ARG A O 1
ATOM 1427 N N . ASP A 1 184 ? -11.220 2.050 13.406 1.00 72.00 184 ASP A N 1
ATOM 1428 C CA . ASP A 1 184 ? -11.509 2.860 14.586 1.00 72.00 184 ASP A CA 1
ATOM 1429 C C . ASP A 1 184 ? -11.332 4.366 14.329 1.00 72.00 184 ASP A C 1
ATOM 1431 O O . ASP A 1 184 ? -11.790 5.189 15.115 1.00 72.00 184 ASP A O 1
ATOM 1435 N N . THR A 1 185 ? -10.766 4.759 13.181 1.00 67.00 185 THR A N 1
ATOM 1436 C CA . THR A 1 185 ? -10.797 6.150 12.692 1.00 67.00 185 THR A CA 1
ATOM 1437 C C . THR A 1 185 ? -12.173 6.586 12.173 1.00 67.00 185 THR A C 1
ATOM 1439 O O . THR A 1 185 ? -12.443 7.787 12.120 1.00 67.00 185 THR A O 1
ATOM 1442 N N . ILE A 1 186 ? -13.047 5.646 11.790 1.00 65.06 186 ILE A N 1
ATOM 1443 C CA . ILE A 1 186 ? -14.410 5.931 11.306 1.00 65.06 186 ILE A CA 1
ATOM 1444 C C . ILE A 1 186 ? -15.399 5.991 12.475 1.00 65.06 186 ILE A C 1
ATOM 1446 O O . ILE A 1 186 ? -16.316 6.818 12.480 1.00 65.06 186 ILE A O 1
ATOM 1450 N N . ASP A 1 187 ? -15.217 5.128 13.473 1.00 58.81 187 ASP A N 1
ATOM 1451 C CA . ASP A 1 187 ? -16.079 5.092 14.647 1.00 58.81 187 ASP A CA 1
ATOM 1452 C C . ASP A 1 187 ? -15.651 6.202 15.616 1.00 58.81 187 ASP A C 1
ATOM 1454 O O . ASP A 1 187 ? -14.583 6.161 16.217 1.00 58.81 187 ASP A O 1
ATOM 1458 N N . SER A 1 188 ? -16.473 7.241 15.775 1.00 50.41 188 SER A N 1
ATOM 1459 C CA . SER A 1 188 ? -16.194 8.413 16.629 1.00 50.41 188 SER A CA 1
ATOM 1460 C C . SER A 1 188 ? -16.164 8.097 18.141 1.00 50.41 188 SER A C 1
ATOM 1462 O O . SER A 1 188 ? -16.397 8.977 18.978 1.00 50.41 188 SER A O 1
ATOM 1464 N N . LEU A 1 189 ? -15.879 6.850 18.520 1.00 50.78 189 LEU A N 1
ATOM 1465 C CA . LEU A 1 189 ? -15.588 6.414 19.877 1.00 50.78 189 LEU A CA 1
ATOM 1466 C C . LEU A 1 189 ? -14.189 6.918 20.259 1.00 50.78 189 LEU A C 1
ATOM 1468 O O . LEU A 1 189 ? -13.173 6.241 20.142 1.00 50.78 189 LEU A O 1
ATOM 1472 N N . ARG A 1 190 ? -14.190 8.167 20.731 1.00 47.69 190 ARG A N 1
ATOM 1473 C CA . ARG A 1 190 ? -13.098 9.045 21.199 1.00 47.69 190 ARG A CA 1
ATOM 1474 C C . ARG A 1 190 ? -11.950 8.427 22.012 1.00 47.69 190 ARG A C 1
ATOM 1476 O O . ARG A 1 190 ? -10.998 9.144 22.301 1.00 47.69 190 ARG A O 1
ATOM 1483 N N . GLN A 1 191 ? -12.026 7.166 22.421 1.00 50.31 191 GLN A N 1
ATOM 1484 C CA . GLN A 1 191 ? -10.982 6.524 23.215 1.00 50.31 191 GLN A CA 1
ATOM 1485 C C . GLN A 1 191 ? -9.777 6.089 22.363 1.00 50.31 191 GLN A C 1
ATOM 1487 O O . GLN A 1 191 ? -8.656 6.161 22.855 1.00 50.31 191 GLN A O 1
ATOM 1492 N N . TYR A 1 192 ? -9.986 5.743 21.084 1.00 51.38 192 TYR A N 1
ATOM 1493 C CA . TYR A 1 192 ? -8.930 5.237 20.188 1.00 51.38 192 TYR A CA 1
ATOM 1494 C C . TYR A 1 192 ? -8.516 6.220 19.084 1.00 51.38 192 TYR A C 1
ATOM 1496 O O . TYR A 1 192 ? -7.476 6.038 18.459 1.00 51.38 192 TYR A O 1
ATOM 1504 N N . SER A 1 193 ? -9.251 7.323 18.890 1.00 55.75 193 SER A N 1
ATOM 1505 C CA . SER A 1 193 ? -8.959 8.329 17.850 1.00 55.75 193 SER A CA 1
ATOM 1506 C C . SER A 1 193 ? -7.625 9.067 18.031 1.00 55.75 193 SER A C 1
ATOM 1508 O O . SER A 1 193 ? -7.243 9.865 17.179 1.00 55.75 193 SER A O 1
ATOM 1510 N N . MET A 1 194 ? -6.958 8.875 19.170 1.00 64.38 194 MET A N 1
ATOM 1511 C CA . MET A 1 194 ? -5.631 9.424 19.444 1.00 64.38 194 MET A CA 1
ATOM 1512 C C . MET A 1 194 ? -4.508 8.444 19.078 1.00 64.38 194 MET A C 1
ATOM 1514 O O . MET A 1 194 ? -3.379 8.889 18.889 1.00 64.38 194 MET A O 1
ATOM 1518 N N . LEU A 1 195 ? -4.788 7.139 18.966 1.00 77.81 195 LEU A N 1
ATOM 1519 C CA . LEU A 1 195 ? -3.764 6.133 18.686 1.00 77.81 195 LEU A CA 1
ATOM 1520 C C . LEU A 1 195 ? -3.196 6.291 17.272 1.00 77.81 195 LEU A C 1
ATOM 1522 O O . LEU A 1 195 ? -3.903 6.566 16.302 1.00 77.81 195 LEU A O 1
ATOM 1526 N N . GLN A 1 196 ? -1.887 6.111 17.164 1.00 83.00 196 GLN A N 1
ATOM 1527 C CA . GLN A 1 196 ? -1.142 6.161 15.918 1.00 83.00 196 GLN A CA 1
ATOM 1528 C C . GLN A 1 196 ? -1.359 4.868 15.129 1.00 83.00 196 GLN A C 1
ATOM 1530 O O . GLN A 1 196 ? -1.157 3.770 15.652 1.00 83.00 196 GLN A O 1
ATOM 1535 N N . CYS A 1 197 ? -1.720 4.996 13.854 1.00 81.50 197 CYS A N 1
ATOM 1536 C CA . CYS A 1 197 ? -1.746 3.872 12.925 1.00 81.50 197 CYS A CA 1
ATOM 1537 C C . CYS A 1 197 ? -0.413 3.748 12.180 1.00 81.50 197 CYS A C 1
ATOM 1539 O O . CYS A 1 197 ? 0.247 4.747 11.882 1.00 81.50 197 CYS A O 1
ATOM 1541 N N . GLU A 1 198 ? -0.065 2.529 11.788 1.00 78.56 198 GLU A N 1
ATOM 1542 C CA . GLU A 1 198 ? 0.970 2.289 10.782 1.00 78.56 198 GLU A CA 1
ATOM 1543 C C . GLU A 1 198 ? 0.471 2.638 9.369 1.00 78.56 198 GLU A C 1
ATOM 1545 O O . GLU A 1 198 ? -0.729 2.795 9.127 1.00 78.56 198 GLU A O 1
ATOM 1550 N N . SER A 1 199 ? 1.388 2.693 8.395 1.00 68.19 199 SER A N 1
ATOM 1551 C CA . SER A 1 199 ? 1.065 2.932 6.976 1.00 68.19 199 SER A CA 1
ATOM 1552 C C . SER A 1 199 ? 0.089 1.905 6.398 1.00 68.19 199 SER A C 1
ATOM 1554 O O . SER A 1 199 ? -0.651 2.205 5.465 1.00 68.19 199 SER A O 1
ATOM 1556 N N . PHE A 1 200 ? 0.057 0.708 6.980 1.00 66.25 200 PHE A N 1
ATOM 1557 C CA . PHE A 1 200 ? -0.891 -0.343 6.651 1.00 66.25 200 PHE A CA 1
ATOM 1558 C C . PHE A 1 200 ? -2.078 -0.367 7.615 1.00 66.25 200 PHE A C 1
ATOM 1560 O O . PHE A 1 200 ? -2.628 -1.428 7.817 1.00 66.25 200 PHE A O 1
ATOM 1567 N N . GLY A 1 201 ? -2.486 0.715 8.282 1.00 71.81 201 GLY A N 1
ATOM 1568 C CA . GLY A 1 201 ? -3.770 0.787 9.007 1.00 71.81 201 GLY A CA 1
ATOM 1569 C C . GLY A 1 201 ? -3.989 -0.202 10.170 1.00 71.81 201 GLY A C 1
ATOM 1570 O O . GLY A 1 201 ? -5.123 -0.344 10.626 1.00 71.81 201 GLY A O 1
ATOM 1571 N N . ASN A 1 202 ? -2.944 -0.897 10.628 1.00 80.44 202 ASN A N 1
ATOM 1572 C CA . ASN A 1 202 ? -2.897 -1.534 11.949 1.00 80.44 202 ASN A CA 1
ATOM 1573 C C . ASN A 1 202 ? -2.563 -0.479 13.004 1.00 80.44 202 ASN A C 1
ATOM 1575 O O . ASN A 1 202 ? -2.038 0.587 12.666 1.00 80.44 202 ASN A O 1
ATOM 1579 N N . TYR A 1 203 ? -2.834 -0.781 14.272 1.00 84.06 203 TYR A N 1
ATOM 1580 C CA . TYR A 1 203 ? -2.287 0.024 15.354 1.00 84.06 203 TYR A CA 1
ATOM 1581 C C . TYR A 1 203 ? -0.773 -0.109 15.352 1.00 84.06 203 TYR A C 1
ATOM 1583 O O . TYR A 1 203 ? -0.242 -1.215 15.266 1.00 84.06 203 TYR A O 1
ATOM 1591 N N . ARG A 1 204 ? -0.081 1.026 15.453 1.00 86.06 204 ARG A N 1
ATOM 1592 C CA . ARG A 1 204 ? 1.327 0.997 15.821 1.00 86.06 204 ARG A CA 1
ATOM 1593 C C . ARG A 1 204 ? 1.427 0.414 17.223 1.00 86.06 204 ARG A C 1
ATOM 1595 O O . ARG A 1 204 ? 0.698 0.856 18.110 1.00 86.06 204 ARG A O 1
ATOM 1602 N N . ARG A 1 205 ? 2.299 -0.565 17.435 1.00 88.06 205 ARG A N 1
ATOM 1603 C CA . ARG A 1 205 ? 2.372 -1.233 18.740 1.00 88.06 205 ARG A CA 1
ATOM 1604 C C . ARG A 1 205 ? 2.873 -0.311 19.831 1.00 88.06 205 ARG A C 1
ATOM 1606 O O . ARG A 1 205 ? 2.283 -0.289 20.907 1.00 88.06 205 ARG A O 1
ATOM 1613 N N . LEU A 1 206 ? 3.897 0.490 19.550 1.00 88.12 206 LEU A N 1
ATOM 1614 C CA . LEU A 1 206 ? 4.321 1.549 20.450 1.00 88.12 206 LEU A CA 1
ATOM 1615 C C . LEU A 1 206 ? 3.472 2.809 20.242 1.00 88.12 206 LEU A C 1
ATOM 1617 O O . LEU A 1 206 ? 3.520 3.457 19.197 1.00 88.12 206 LEU A O 1
ATOM 1621 N N . GLN A 1 207 ? 2.732 3.189 21.277 1.00 88.00 207 GLN A N 1
ATOM 1622 C CA . GLN A 1 207 ? 1.933 4.407 21.324 1.00 88.00 207 GLN A CA 1
ATOM 1623 C C . GLN A 1 207 ? 2.579 5.386 22.296 1.00 88.00 207 GLN A C 1
ATOM 1625 O O . GLN A 1 207 ? 2.622 5.123 23.494 1.00 88.00 207 GLN A O 1
ATOM 1630 N N . CYS A 1 208 ? 3.082 6.514 21.796 1.00 83.69 208 CYS A N 1
ATOM 1631 C CA . CYS A 1 208 ? 3.688 7.556 22.623 1.00 83.69 208 CYS A CA 1
ATOM 1632 C C . CYS A 1 208 ? 2.911 8.867 22.494 1.00 83.69 208 CYS A C 1
ATOM 1634 O O . CYS A 1 208 ? 2.767 9.413 21.396 1.00 83.69 208 CYS A O 1
ATOM 1636 N N . PHE A 1 209 ? 2.439 9.366 23.635 1.00 78.06 209 PHE A N 1
ATOM 1637 C CA . PHE A 1 209 ? 1.738 10.634 23.796 1.00 78.06 209 PHE A CA 1
ATOM 1638 C C . PHE A 1 209 ? 2.541 11.547 24.705 1.00 78.06 209 PHE A C 1
ATOM 1640 O O . PHE A 1 209 ? 2.985 11.123 25.771 1.00 78.06 209 PHE A O 1
ATOM 1647 N N . GLU A 1 210 ? 2.696 12.807 24.296 1.00 72.25 210 GLU A N 1
ATOM 1648 C CA . GLU A 1 210 ? 3.571 13.758 24.994 1.00 72.25 210 GLU A CA 1
ATOM 1649 C C . GLU A 1 210 ? 5.003 13.181 25.131 1.00 72.25 210 GLU A C 1
ATOM 1651 O O . GLU A 1 210 ? 5.335 12.160 24.523 1.00 72.25 210 GLU A O 1
ATOM 1656 N N . GLU A 1 211 ? 5.921 13.851 25.825 1.00 64.00 211 GLU A N 1
ATOM 1657 C CA . GLU A 1 211 ? 7.331 13.423 25.795 1.00 64.00 211 GLU A CA 1
ATOM 1658 C C . GLU A 1 211 ? 7.617 12.157 26.631 1.00 64.00 211 GLU A C 1
ATOM 1660 O O . GLU A 1 211 ? 8.600 11.468 26.329 1.00 64.00 211 GLU A O 1
ATOM 1665 N N . ASP A 1 212 ? 6.720 11.787 27.561 1.00 69.06 212 ASP A N 1
ATOM 1666 C CA . ASP A 1 212 ? 6.982 10.796 28.621 1.00 69.06 212 ASP A CA 1
ATOM 1667 C C . ASP A 1 212 ? 5.942 9.668 28.773 1.00 69.06 212 ASP A C 1
ATOM 1669 O O . ASP A 1 212 ? 6.160 8.750 29.568 1.00 69.06 212 ASP A O 1
ATOM 1673 N N . MET A 1 213 ? 4.814 9.693 28.050 1.00 77.06 213 MET A N 1
ATOM 1674 C CA . MET A 1 213 ? 3.764 8.678 28.209 1.00 77.06 213 MET A CA 1
ATOM 1675 C C . MET A 1 213 ? 3.733 7.723 27.017 1.00 77.06 213 MET A C 1
ATOM 1677 O O . MET A 1 213 ? 3.024 7.945 26.038 1.00 77.06 213 MET A O 1
ATOM 1681 N N . CYS A 1 214 ? 4.477 6.623 27.126 1.00 84.75 214 CYS A N 1
ATOM 1682 C CA . CYS A 1 214 ? 4.448 5.545 26.143 1.00 84.75 214 CYS A CA 1
ATOM 1683 C C . CYS A 1 214 ? 3.765 4.290 26.697 1.00 84.75 214 CYS A C 1
ATOM 1685 O O . CYS A 1 214 ? 3.905 3.932 27.871 1.00 84.75 214 CYS A O 1
ATOM 1687 N N . PHE A 1 215 ? 3.028 3.592 25.844 1.00 87.00 215 PHE A N 1
ATOM 1688 C CA . PHE A 1 215 ? 2.426 2.307 26.157 1.00 87.00 215 PHE A CA 1
ATOM 1689 C C . PHE A 1 215 ? 2.412 1.392 24.935 1.00 87.00 215 PHE A C 1
ATOM 1691 O O . PHE A 1 215 ? 2.385 1.855 23.797 1.00 87.00 215 PHE A O 1
ATOM 1698 N N . CYS A 1 216 ? 2.439 0.086 25.187 1.00 88.81 216 CYS A N 1
ATOM 1699 C CA . CYS A 1 216 ? 2.242 -0.916 24.153 1.00 88.81 216 CYS A CA 1
ATOM 1700 C C . CYS A 1 216 ? 0.752 -1.218 24.021 1.00 88.81 216 CYS A C 1
ATOM 1702 O O . CYS A 1 216 ? 0.059 -1.363 25.038 1.00 88.81 216 CYS A O 1
ATOM 1704 N N . VAL A 1 217 ? 0.290 -1.344 22.781 1.00 87.12 217 VAL A N 1
ATOM 1705 C CA . VAL A 1 217 ? -1.053 -1.824 22.452 1.00 87.12 217 VAL A CA 1
ATOM 1706 C C . VAL A 1 217 ? -1.005 -3.145 21.697 1.00 87.12 217 VAL A C 1
ATOM 1708 O O . VAL A 1 217 ? -0.011 -3.446 21.032 1.00 87.12 217 VAL A O 1
ATOM 1711 N N . ASP A 1 218 ? -2.063 -3.939 21.825 1.00 85.19 218 ASP A N 1
ATOM 1712 C CA . ASP A 1 218 ? -2.261 -5.129 21.002 1.00 85.19 218 ASP A CA 1
ATOM 1713 C C . ASP A 1 218 ? -2.876 -4.801 19.631 1.00 85.19 218 ASP A C 1
ATOM 1715 O O . ASP A 1 218 ? -3.021 -3.637 19.245 1.00 85.19 218 ASP A O 1
ATOM 1719 N N . ASP A 1 219 ? -3.206 -5.847 18.870 1.00 82.88 219 ASP A N 1
ATOM 1720 C CA . ASP A 1 219 ? -3.776 -5.703 17.532 1.00 82.88 219 ASP A CA 1
ATOM 1721 C C . ASP A 1 219 ? -5.147 -4.994 17.558 1.00 82.88 219 ASP A C 1
ATOM 1723 O O . ASP A 1 219 ? -5.483 -4.320 16.588 1.00 82.88 219 ASP A O 1
ATOM 1727 N N . ASP A 1 220 ? -5.906 -5.085 18.657 1.00 77.31 220 ASP A N 1
ATOM 1728 C CA . ASP A 1 220 ? -7.202 -4.422 18.848 1.00 77.31 220 ASP A CA 1
ATOM 1729 C C . ASP A 1 220 ? -7.067 -2.986 19.400 1.00 77.31 220 ASP A C 1
ATOM 1731 O O . ASP A 1 220 ? -8.052 -2.246 19.441 1.00 77.31 220 ASP A O 1
ATOM 1735 N N . GLY A 1 221 ? -5.850 -2.558 19.756 1.00 79.81 221 GLY A N 1
ATOM 1736 C CA . GLY A 1 221 ? -5.555 -1.228 20.293 1.00 79.81 221 GLY A CA 1
ATOM 1737 C C . GLY A 1 221 ? -5.623 -1.146 21.820 1.00 79.81 221 GLY A C 1
ATOM 1738 O O . GLY A 1 221 ? -5.491 -0.053 22.380 1.00 79.81 221 GLY A O 1
ATOM 1739 N N . ASP A 1 222 ? -5.810 -2.272 22.513 1.00 85.31 222 ASP A N 1
ATOM 1740 C CA . ASP A 1 222 ? -5.901 -2.309 23.968 1.00 85.31 222 ASP A CA 1
ATOM 1741 C C . ASP A 1 222 ? -4.525 -2.154 24.617 1.00 85.31 222 ASP A C 1
ATOM 1743 O O . ASP A 1 222 ? -3.534 -2.746 24.195 1.00 85.31 222 ASP A O 1
ATOM 1747 N N . ILE A 1 223 ? -4.454 -1.344 25.679 1.00 86.50 223 ILE A N 1
ATOM 1748 C CA . ILE A 1 223 ? -3.201 -1.090 26.400 1.00 86.50 223 ILE A CA 1
ATOM 1749 C C . ILE A 1 223 ? -2.812 -2.331 27.204 1.00 86.50 223 ILE A C 1
ATOM 1751 O O . ILE A 1 223 ? -3.372 -2.588 28.271 1.00 86.50 223 ILE A O 1
ATOM 1755 N N . ILE A 1 224 ? -1.790 -3.042 26.737 1.00 87.69 224 ILE A N 1
ATOM 1756 C CA . ILE A 1 224 ? -1.271 -4.256 27.383 1.00 87.69 224 ILE A CA 1
ATOM 1757 C C . ILE A 1 224 ? -0.113 -3.972 28.344 1.00 87.69 224 ILE A C 1
ATOM 1759 O O . ILE A 1 224 ? 0.138 -4.744 29.268 1.00 87.69 224 ILE A O 1
ATOM 1763 N N . TYR A 1 225 ? 0.601 -2.860 28.151 1.00 83.00 225 TYR A N 1
ATOM 1764 C CA . TYR A 1 225 ? 1.738 -2.494 28.989 1.00 83.00 225 TYR A CA 1
ATOM 1765 C C . TYR A 1 225 ? 1.935 -0.980 29.017 1.00 83.00 225 TYR A C 1
ATOM 1767 O O . TYR A 1 225 ? 1.977 -0.337 27.972 1.00 83.00 225 TYR A O 1
ATOM 1775 N N . ARG A 1 226 ? 2.073 -0.401 30.215 1.00 80.06 226 ARG A N 1
ATOM 1776 C CA . ARG A 1 226 ? 2.393 1.024 30.396 1.00 80.06 226 ARG A CA 1
ATOM 1777 C C . ARG A 1 226 ? 3.859 1.168 30.758 1.00 80.06 226 ARG A C 1
ATOM 1779 O O . ARG A 1 226 ? 4.299 0.596 31.755 1.00 80.06 226 ARG A O 1
ATOM 1786 N N . MET A 1 227 ? 4.584 1.963 29.982 1.00 71.38 227 MET A N 1
ATOM 1787 C CA . MET A 1 227 ? 5.989 2.243 30.236 1.00 71.38 227 MET A CA 1
ATOM 1788 C C . MET A 1 227 ? 6.077 3.488 31.114 1.00 71.38 227 MET A C 1
ATOM 1790 O O . MET A 1 227 ? 5.588 4.551 30.743 1.00 71.38 227 MET A O 1
ATOM 1794 N N . TRP A 1 228 ? 6.666 3.350 32.300 1.00 55.94 228 TRP A N 1
ATOM 1795 C CA . TRP A 1 228 ? 6.979 4.479 33.174 1.00 55.94 228 TRP A CA 1
ATOM 1796 C C . TRP A 1 228 ? 8.484 4.732 33.103 1.00 55.94 228 TRP A C 1
ATOM 1798 O O . TRP A 1 228 ? 9.259 3.804 33.314 1.00 55.94 228 TRP A O 1
ATOM 1808 N N . ASN A 1 229 ? 8.867 5.985 32.846 1.00 56.88 229 ASN A N 1
ATOM 1809 C CA . ASN A 1 229 ? 10.230 6.469 32.607 1.00 56.88 229 ASN A CA 1
ATOM 1810 C C . ASN A 1 229 ? 10.847 5.979 31.292 1.00 56.88 229 ASN A C 1
ATOM 1812 O O . ASN A 1 229 ? 11.287 4.840 31.158 1.00 56.88 229 ASN A O 1
ATOM 1816 N N . LYS A 1 230 ? 10.927 6.907 30.336 1.00 55.38 230 LYS A N 1
ATOM 1817 C CA . LYS A 1 230 ? 11.652 6.774 29.075 1.00 55.38 230 LYS A CA 1
ATOM 1818 C C . LYS A 1 230 ? 13.147 6.607 29.368 1.00 55.38 230 LYS A C 1
ATOM 1820 O O . LYS A 1 230 ? 13.888 7.581 29.442 1.00 55.38 230 LYS A O 1
ATOM 1825 N N . THR A 1 231 ? 13.613 5.378 29.571 1.00 55.44 231 THR A N 1
ATOM 1826 C CA . THR A 1 231 ? 15.000 5.074 29.205 1.00 55.44 231 THR A CA 1
ATOM 1827 C C . THR A 1 231 ? 15.087 5.247 27.692 1.00 55.44 231 THR A C 1
ATOM 1829 O O . THR A 1 231 ? 14.189 4.789 26.986 1.00 55.44 231 THR A O 1
ATOM 1832 N N . GLU A 1 232 ? 16.084 5.993 27.214 1.00 57.62 232 GLU A N 1
ATOM 1833 C CA . GLU A 1 232 ? 16.283 6.272 25.788 1.00 57.62 232 GLU A CA 1
ATOM 1834 C C . GLU A 1 232 ? 16.126 4.997 24.938 1.00 57.62 232 GLU A C 1
ATOM 1836 O O . GLU A 1 232 ? 16.639 3.940 25.299 1.00 57.62 232 GLU A O 1
ATOM 1841 N N . GLU A 1 233 ? 15.393 5.147 23.828 1.00 61.41 233 GLU A N 1
ATOM 1842 C CA . GLU A 1 233 ? 15.128 4.148 22.778 1.00 61.41 233 GLU A CA 1
ATOM 1843 C C . GLU A 1 233 ? 14.204 2.980 23.165 1.00 61.41 233 GLU A C 1
ATOM 1845 O O . GLU A 1 233 ? 14.590 1.814 23.201 1.00 61.41 233 GLU A O 1
ATOM 1850 N N . VAL A 1 234 ? 12.921 3.294 23.374 1.00 64.88 234 VAL A N 1
ATOM 1851 C CA . VAL A 1 234 ? 11.864 2.283 23.252 1.00 64.88 234 VAL A CA 1
ATOM 1852 C C . VAL A 1 234 ? 11.522 2.103 21.774 1.00 64.88 234 VAL A C 1
ATOM 1854 O O . VAL A 1 234 ? 11.101 3.055 21.115 1.00 64.88 234 VAL A O 1
ATOM 1857 N N . GLU A 1 235 ? 11.686 0.885 21.262 1.00 74.38 235 GLU A N 1
ATOM 1858 C CA . GLU A 1 235 ? 11.368 0.513 19.878 1.00 74.38 235 GLU A CA 1
ATOM 1859 C C . GLU A 1 235 ? 10.122 -0.380 19.809 1.00 74.38 235 GLU A C 1
ATOM 1861 O O . GLU A 1 235 ? 9.839 -1.136 20.740 1.00 74.38 235 GLU A O 1
ATOM 1866 N N . ASP A 1 236 ? 9.418 -0.367 18.668 1.00 75.75 236 ASP A N 1
ATOM 1867 C CA . ASP A 1 236 ? 8.236 -1.214 18.409 1.00 75.75 236 ASP A CA 1
ATOM 1868 C C . ASP A 1 236 ? 8.501 -2.709 18.719 1.00 75.75 236 ASP A C 1
ATOM 1870 O O . ASP A 1 236 ? 7.636 -3.403 19.255 1.00 75.75 236 ASP A O 1
ATOM 1874 N N . LYS A 1 237 ? 9.739 -3.183 18.509 1.00 81.88 237 LYS A N 1
ATOM 1875 C CA . LYS A 1 237 ? 10.170 -4.559 18.803 1.00 81.88 237 LYS A CA 1
ATOM 1876 C C . LYS A 1 237 ? 9.984 -4.964 20.273 1.00 81.88 237 LYS A C 1
ATOM 1878 O O . LYS A 1 237 ? 9.671 -6.115 20.556 1.00 81.88 237 LYS A O 1
ATOM 1883 N N . GLN A 1 238 ? 10.152 -4.039 21.218 1.00 84.00 238 GLN A N 1
ATOM 1884 C CA . GLN A 1 238 ? 9.948 -4.352 22.637 1.00 84.00 238 GLN A CA 1
ATOM 1885 C C . GLN A 1 238 ? 8.475 -4.654 22.936 1.00 84.00 238 GLN A C 1
ATOM 1887 O O . GLN A 1 238 ? 8.178 -5.526 23.752 1.00 84.00 238 GLN A O 1
ATOM 1892 N N . CYS A 1 239 ? 7.548 -3.979 22.252 1.00 86.06 239 CYS A N 1
ATOM 1893 C CA . CYS A 1 239 ? 6.125 -4.277 22.366 1.00 86.06 239 CYS A CA 1
ATOM 1894 C C . CYS A 1 239 ? 5.768 -5.637 21.737 1.00 86.06 239 CYS A C 1
ATOM 1896 O O . CYS A 1 239 ? 4.927 -6.348 22.289 1.00 86.06 239 CYS A O 1
ATOM 1898 N N . ASP A 1 240 ? 6.444 -6.043 20.654 1.00 85.56 240 ASP A N 1
ATOM 1899 C CA . ASP A 1 240 ? 6.289 -7.381 20.049 1.00 85.56 240 ASP A CA 1
ATOM 1900 C C . ASP A 1 240 ? 6.691 -8.506 21.011 1.00 85.56 240 ASP A C 1
ATOM 1902 O O . ASP A 1 240 ? 5.988 -9.515 21.148 1.00 85.56 240 ASP A O 1
ATOM 1906 N N . ASP A 1 241 ? 7.818 -8.327 21.702 1.00 84.69 241 ASP A N 1
ATOM 1907 C CA . ASP A 1 241 ? 8.329 -9.300 22.668 1.00 84.69 241 ASP A CA 1
ATOM 1908 C C . ASP A 1 241 ? 7.363 -9.441 23.865 1.00 84.69 241 ASP A C 1
ATOM 1910 O O . ASP A 1 241 ? 7.065 -10.558 24.303 1.00 84.69 241 ASP A O 1
ATOM 1914 N N . ILE A 1 242 ? 6.804 -8.323 24.354 1.00 82.56 242 ILE A N 1
ATOM 1915 C CA . ILE A 1 242 ? 5.798 -8.306 25.433 1.00 82.56 242 ILE A CA 1
ATOM 1916 C C . ILE A 1 242 ? 4.518 -9.037 25.007 1.00 82.56 242 ILE A C 1
ATOM 1918 O O . ILE A 1 242 ? 4.010 -9.869 25.761 1.00 82.56 242 ILE A O 1
ATOM 1922 N N . LEU A 1 243 ? 4.010 -8.769 23.800 1.00 81.94 243 LEU A N 1
ATOM 1923 C CA . LEU A 1 243 ? 2.853 -9.474 23.239 1.00 81.94 243 LEU A CA 1
ATOM 1924 C C . LEU A 1 243 ? 3.089 -10.983 23.184 1.00 81.94 243 LEU A C 1
ATOM 1926 O O . LEU A 1 243 ? 2.250 -11.771 23.624 1.00 81.94 243 LEU A O 1
ATOM 1930 N N . THR A 1 244 ? 4.254 -11.388 22.684 1.00 83.56 244 THR A N 1
ATOM 1931 C CA . THR A 1 244 ? 4.609 -12.804 22.562 1.00 83.56 244 THR A CA 1
ATOM 1932 C C . THR A 1 244 ? 4.587 -13.498 23.923 1.00 83.56 244 THR A C 1
ATOM 1934 O O . THR A 1 244 ? 4.020 -14.583 24.045 1.00 83.56 244 THR A O 1
ATOM 1937 N N . TYR A 1 245 ? 5.129 -12.855 24.960 1.00 82.19 245 TYR A N 1
ATOM 1938 C CA . TYR A 1 245 ? 5.123 -13.385 26.324 1.00 82.19 245 TYR A CA 1
ATOM 1939 C C . TYR A 1 245 ? 3.711 -13.499 26.926 1.00 82.19 245 TYR A C 1
ATOM 1941 O O . TYR A 1 245 ? 3.410 -14.480 27.605 1.00 82.19 245 TYR A O 1
ATOM 1949 N N . LEU A 1 246 ? 2.837 -12.516 26.684 1.00 80.50 246 LEU A N 1
ATOM 1950 C CA . LEU A 1 246 ? 1.487 -12.482 27.260 1.00 80.50 246 LEU A CA 1
ATOM 1951 C C . LEU A 1 246 ? 0.530 -13.500 26.627 1.00 80.50 246 LEU A C 1
ATOM 1953 O O . LEU A 1 246 ? -0.255 -14.121 27.342 1.00 80.50 246 LEU A O 1
ATOM 1957 N N . TYR A 1 247 ? 0.587 -13.673 25.304 1.00 77.44 247 TYR A N 1
ATOM 1958 C CA . TYR A 1 247 ? -0.367 -14.512 24.569 1.00 77.44 247 TYR A CA 1
ATOM 1959 C C . TYR A 1 247 ? 0.159 -15.920 24.255 1.00 77.44 247 TYR A C 1
ATOM 1961 O O . TYR A 1 247 ? -0.643 -16.804 23.959 1.00 77.44 247 TYR A O 1
ATOM 1969 N N . ASN A 1 248 ? 1.472 -16.159 24.369 1.00 75.00 248 ASN A N 1
ATOM 1970 C CA . ASN A 1 248 ? 2.083 -17.488 24.262 1.00 75.00 248 ASN A CA 1
ATOM 1971 C C . ASN A 1 248 ? 3.010 -17.783 25.459 1.00 75.00 248 ASN A C 1
ATOM 1973 O O . ASN A 1 248 ? 4.222 -17.944 25.273 1.00 75.00 248 ASN A O 1
ATOM 1977 N N . PRO A 1 249 ? 2.477 -17.864 26.694 1.00 60.44 249 PRO A N 1
ATOM 1978 C CA . PRO A 1 249 ? 3.289 -18.248 27.837 1.00 60.44 249 PRO A CA 1
ATOM 1979 C C . PRO A 1 249 ? 3.743 -19.703 27.661 1.00 60.44 249 PRO A C 1
ATOM 1981 O O . PRO A 1 249 ? 2.926 -20.594 27.422 1.00 60.44 249 PRO A O 1
ATOM 1984 N N . SER A 1 250 ? 5.061 -19.910 27.716 1.00 60.88 250 SER A N 1
ATOM 1985 C CA . SER A 1 250 ? 5.698 -21.235 27.650 1.00 60.88 250 SER A CA 1
ATOM 1986 C C . SER A 1 250 ? 5.289 -22.141 28.808 1.00 60.88 250 SER A C 1
ATOM 1988 O O . SER A 1 250 ? 5.103 -21.614 29.929 1.00 60.88 250 SER A O 1
#

Sequence (250 aa):
MARFVSLETIILTSTFFICVFSIWTNYCAAFSVSDLKRFHCDDFCKIVACESIADCSKGRII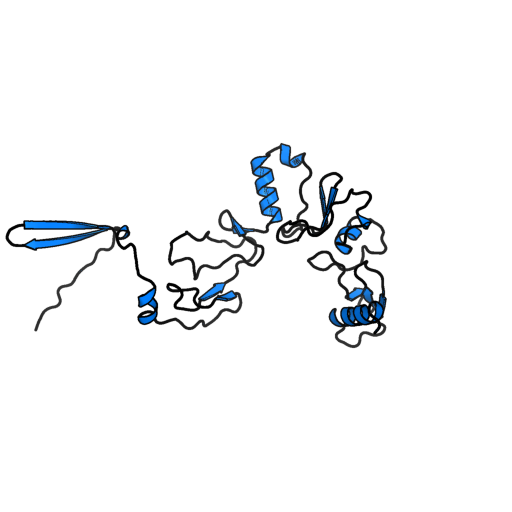RNASYCGCCDACIKFLEINEPCEKPVEGSLKDIKAPRCKDGLKCINGKCSQACSRHLDYLNQSMGISFNIHPQEHCTKTGDFERLQCIKDLCYCANPITGEVESRIVKTAYISKLPCYCARDTIDSLRQYSMLQCESFGNYRRLQCFEEDMCFCVDDDGDIIYRMWNKTEEVEDKQCDDILTYLYNPS

Organism: NCBI:txid280406

Radius of gyration: 29.92 Å; chains: 1; bounding box: 76×35×100 Å